Protein AF-A0AA95RK32-F1 (afdb_monomer)

pLDDT: mean 88.92, std 13.38, range [33.28, 98.62]

Structure (mmCIF, N/CA/C/O backbone):
data_AF-A0AA95RK32-F1
#
_entry.id   AF-A0AA95RK32-F1
#
loop_
_atom_site.group_PDB
_atom_site.id
_atom_site.type_symbol
_atom_site.label_atom_id
_atom_site.label_alt_id
_atom_site.label_comp_id
_atom_site.label_asym_id
_atom_site.label_entity_id
_atom_site.label_seq_id
_atom_site.pdbx_PDB_ins_code
_atom_site.Cartn_x
_atom_site.Cartn_y
_atom_site.Cartn_z
_atom_site.occupancy
_atom_site.B_iso_or_equiv
_atom_site.auth_seq_id
_atom_site.auth_comp_id
_atom_site.auth_asym_id
_atom_site.auth_atom_id
_atom_site.pdbx_PDB_model_num
ATOM 1 N N . MET A 1 1 ? -7.389 -9.021 -12.791 1.00 71.62 1 MET A N 1
ATOM 2 C CA . MET A 1 1 ? -6.794 -8.148 -13.825 1.00 71.62 1 MET A CA 1
ATOM 3 C C . MET A 1 1 ? -6.202 -9.020 -14.919 1.00 71.62 1 MET A C 1
ATOM 5 O O . MET A 1 1 ? -5.490 -9.967 -14.594 1.00 71.62 1 MET A O 1
ATOM 9 N N . ASP A 1 2 ? -6.534 -8.738 -16.178 1.00 87.25 2 ASP A N 1
ATOM 10 C CA . ASP A 1 2 ? -5.966 -9.439 -17.332 1.00 87.25 2 ASP A CA 1
ATOM 11 C C . ASP A 1 2 ? -4.457 -9.155 -17.460 1.00 87.25 2 ASP A C 1
ATOM 13 O O . ASP A 1 2 ? -4.003 -8.028 -17.247 1.00 87.25 2 ASP A O 1
ATOM 17 N N . LYS A 1 3 ? -3.664 -10.185 -17.777 1.00 88.56 3 LYS A N 1
ATOM 18 C CA . LYS A 1 3 ? -2.199 -10.067 -17.839 1.00 88.56 3 LYS A CA 1
ATOM 19 C C . LYS A 1 3 ? -1.738 -9.185 -19.001 1.00 88.56 3 LYS A C 1
ATOM 21 O O . LYS A 1 3 ? -0.770 -8.446 -18.837 1.00 88.56 3 LYS A O 1
ATOM 26 N N . ALA A 1 4 ? -2.390 -9.267 -20.161 1.00 90.75 4 ALA A N 1
ATOM 27 C CA . ALA A 1 4 ? -2.024 -8.456 -21.318 1.00 90.75 4 ALA A CA 1
ATOM 28 C C . ALA A 1 4 ? -2.322 -6.977 -21.051 1.00 90.75 4 ALA A C 1
ATOM 30 O O . ALA A 1 4 ? -1.464 -6.134 -21.311 1.00 90.75 4 ALA A O 1
ATOM 31 N N . PHE A 1 5 ? -3.468 -6.686 -20.429 1.00 88.94 5 PHE A N 1
ATOM 32 C CA . PHE A 1 5 ? -3.799 -5.341 -19.959 1.00 88.94 5 PHE A CA 1
ATOM 33 C C . PHE A 1 5 ? -2.741 -4.794 -18.991 1.00 88.94 5 PHE A C 1
ATOM 35 O O . PHE A 1 5 ? -2.234 -3.695 -19.192 1.00 88.94 5 PHE A O 1
ATOM 42 N N .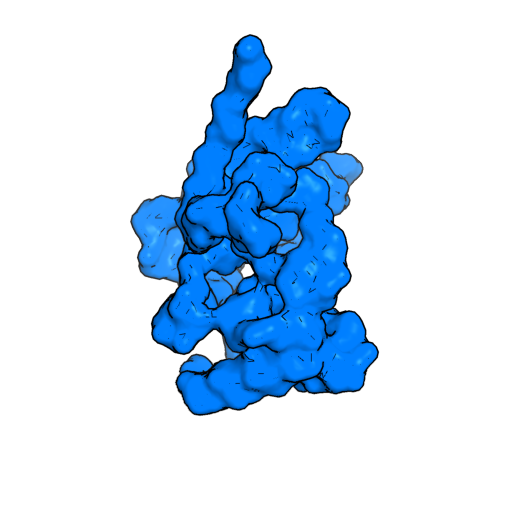 ALA A 1 6 ? -2.355 -5.569 -17.971 1.00 89.75 6 ALA A N 1
ATOM 43 C CA . ALA A 1 6 ? -1.355 -5.133 -16.996 1.00 89.75 6 ALA A CA 1
ATOM 44 C C . ALA A 1 6 ? -0.001 -4.808 -17.648 1.00 89.75 6 ALA A C 1
ATOM 46 O O . ALA A 1 6 ? 0.644 -3.825 -17.282 1.00 89.75 6 ALA A O 1
ATOM 47 N N . ILE A 1 7 ? 0.427 -5.624 -18.617 1.00 92.94 7 ILE A N 1
ATOM 48 C CA . ILE A 1 7 ? 1.668 -5.404 -19.368 1.00 92.94 7 ILE A CA 1
ATOM 49 C C . ILE A 1 7 ? 1.578 -4.122 -20.200 1.00 92.94 7 ILE A C 1
ATOM 51 O O . ILE A 1 7 ? 2.499 -3.311 -20.149 1.00 92.94 7 ILE A O 1
ATOM 55 N N . ASP A 1 8 ? 0.492 -3.922 -20.950 1.00 92.31 8 ASP A N 1
ATOM 56 C CA . ASP A 1 8 ? 0.298 -2.709 -21.755 1.00 92.31 8 ASP A CA 1
ATOM 57 C C . ASP A 1 8 ? 0.285 -1.449 -20.881 1.00 92.31 8 ASP A C 1
ATOM 59 O O . ASP A 1 8 ? 1.025 -0.495 -21.135 1.00 92.31 8 ASP A O 1
ATOM 63 N N . PHE A 1 9 ? -0.474 -1.486 -19.785 1.00 91.06 9 PHE A N 1
ATOM 64 C CA . PHE A 1 9 ? -0.534 -0.394 -18.824 1.00 91.06 9 PHE A CA 1
ATOM 65 C C . PHE A 1 9 ? 0.850 -0.078 -18.234 1.00 91.06 9 PHE A C 1
ATOM 67 O O . PHE A 1 9 ? 1.262 1.081 -18.222 1.00 91.06 9 PHE A O 1
ATOM 74 N N . MET A 1 10 ? 1.616 -1.088 -17.799 1.00 93.50 10 MET A N 1
ATOM 75 C CA . MET A 1 10 ? 2.953 -0.853 -17.236 1.00 93.50 10 MET A CA 1
ATOM 76 C C . MET A 1 10 ? 3.965 -0.358 -18.263 1.00 93.50 10 MET A C 1
ATOM 78 O O . MET A 1 10 ? 4.837 0.433 -17.905 1.00 93.50 10 MET A O 1
ATOM 82 N N . LYS A 1 11 ? 3.847 -0.757 -19.534 1.00 93.31 11 LYS A N 1
ATOM 83 C CA . LYS A 1 11 ? 4.663 -0.200 -20.623 1.00 93.31 11 LYS A CA 1
ATOM 84 C C . LYS A 1 11 ? 4.392 1.282 -20.818 1.00 93.31 11 LYS A C 1
ATOM 86 O O . LYS A 1 11 ? 5.332 2.076 -20.843 1.00 93.31 11 LYS A O 1
ATOM 91 N N . LYS A 1 12 ? 3.116 1.661 -20.917 1.00 91.25 12 LYS A N 1
ATOM 92 C CA . LYS A 1 12 ? 2.701 3.066 -21.032 1.00 91.25 12 LYS A CA 1
ATOM 93 C C . LYS A 1 12 ? 3.176 3.871 -19.831 1.00 91.25 12 LYS A C 1
ATOM 95 O O . LYS A 1 12 ? 3.796 4.917 -20.003 1.00 91.25 12 LYS A O 1
ATOM 100 N N . LEU A 1 13 ? 2.983 3.335 -18.627 1.00 91.94 13 LEU A N 1
ATOM 101 C CA . LEU A 1 13 ? 3.447 3.966 -17.403 1.00 91.94 13 LEU A CA 1
ATOM 102 C C . LEU A 1 13 ? 4.967 4.162 -17.403 1.00 91.94 13 LEU A C 1
ATOM 104 O O . LEU A 1 13 ? 5.434 5.266 -17.134 1.00 91.94 13 LEU A O 1
ATOM 108 N N . ALA A 1 14 ? 5.739 3.120 -17.726 1.00 92.56 14 ALA A N 1
ATOM 109 C CA . ALA A 1 14 ? 7.195 3.192 -17.774 1.00 92.56 14 ALA A CA 1
ATOM 110 C C . ALA A 1 14 ? 7.669 4.294 -18.731 1.00 92.56 14 ALA A C 1
ATOM 112 O O . ALA A 1 14 ? 8.496 5.118 -18.347 1.00 92.56 14 ALA A O 1
ATOM 113 N N . LEU A 1 15 ? 7.086 4.365 -19.932 1.00 91.50 15 LEU A N 1
ATOM 114 C CA . LEU A 1 15 ? 7.366 5.427 -20.900 1.00 91.50 15 LEU A CA 1
ATOM 115 C C . LEU A 1 15 ? 6.989 6.814 -20.366 1.00 91.50 15 LEU A C 1
ATOM 117 O O . LEU A 1 15 ? 7.736 7.771 -20.562 1.00 91.50 15 LEU A O 1
ATOM 121 N N . SER A 1 16 ? 5.847 6.920 -19.687 1.00 89.56 16 SER A N 1
ATOM 122 C CA . SER A 1 16 ? 5.316 8.180 -19.169 1.00 89.56 16 SER A CA 1
ATOM 123 C C . SER A 1 16 ? 6.208 8.806 -18.101 1.00 89.56 16 SER A C 1
ATOM 125 O O . SER A 1 16 ? 6.430 10.013 -18.128 1.00 89.56 16 SER A O 1
ATOM 127 N N . ILE A 1 17 ? 6.724 7.987 -17.179 1.00 89.06 17 ILE A N 1
ATOM 128 C CA . ILE A 1 17 ? 7.514 8.443 -16.021 1.00 89.06 17 ILE A CA 1
ATOM 129 C C . ILE A 1 17 ? 9.029 8.362 -16.255 1.00 89.06 17 ILE A C 1
ATOM 131 O O . ILE A 1 17 ? 9.800 8.522 -15.310 1.00 89.06 17 ILE A O 1
ATOM 135 N N . GLY A 1 18 ? 9.465 8.036 -17.477 1.00 89.94 18 GLY A N 1
ATOM 136 C CA . GLY A 1 18 ? 10.882 7.847 -17.800 1.00 89.94 18 GLY A CA 1
ATOM 137 C C . GLY A 1 18 ? 11.524 6.660 -17.073 1.00 89.94 18 GLY A C 1
ATOM 138 O O . GLY A 1 18 ? 12.713 6.686 -16.765 1.00 89.94 18 GLY A O 1
ATOM 139 N N . SER A 1 19 ? 10.746 5.623 -16.758 1.00 91.19 19 SER A N 1
ATOM 140 C CA . SER A 1 19 ? 11.263 4.421 -16.113 1.00 91.19 19 SER A CA 1
ATOM 141 C C . SER A 1 19 ? 12.025 3.545 -17.107 1.00 91.19 19 SER A C 1
ATOM 143 O O . SER A 1 19 ? 11.511 3.275 -18.193 1.00 91.19 19 SER A O 1
ATOM 145 N N . PRO A 1 20 ? 13.205 3.011 -16.743 1.00 90.94 20 PRO A N 1
ATOM 146 C CA . PRO A 1 20 ? 13.973 2.149 -17.639 1.00 90.94 20 PRO A CA 1
ATOM 147 C C . PRO A 1 20 ? 13.393 0.733 -17.759 1.00 90.94 20 PRO A C 1
ATOM 149 O O . PRO A 1 20 ? 13.883 -0.060 -18.559 1.00 90.94 20 PRO A O 1
ATOM 152 N N . SER A 1 21 ? 12.398 0.369 -16.940 1.00 93.88 21 SER A N 1
ATOM 153 C CA . SER A 1 21 ? 11.770 -0.952 -16.990 1.00 93.88 21 SER A CA 1
ATOM 154 C C . SER A 1 21 ? 10.350 -0.955 -16.428 1.00 93.88 21 SER A C 1
ATOM 156 O O . SER A 1 21 ? 10.020 -0.200 -15.513 1.00 93.88 21 SER A O 1
ATOM 158 N N . GLU A 1 22 ? 9.532 -1.891 -16.907 1.00 94.56 22 GLU A N 1
ATOM 159 C CA . GLU A 1 22 ? 8.193 -2.185 -16.370 1.00 94.56 22 GLU A CA 1
ATOM 160 C C . GLU A 1 22 ? 8.249 -2.584 -14.887 1.00 94.56 22 GLU A C 1
ATOM 162 O O . GLU A 1 22 ? 7.366 -2.250 -14.107 1.00 94.56 22 GLU A O 1
ATOM 167 N N . LYS A 1 23 ? 9.329 -3.252 -14.470 1.00 94.69 23 LYS A N 1
ATOM 168 C CA . LYS A 1 23 ? 9.598 -3.617 -13.074 1.00 94.69 23 LYS A CA 1
ATOM 169 C C . LYS A 1 23 ? 9.717 -2.388 -12.170 1.00 94.69 23 LYS A C 1
ATOM 171 O O . LYS A 1 23 ? 9.073 -2.317 -11.123 1.00 94.69 23 LYS A O 1
ATOM 176 N N . ALA A 1 24 ? 10.536 -1.415 -12.564 1.00 93.19 24 ALA A N 1
ATOM 177 C CA . ALA A 1 24 ? 10.676 -0.172 -11.816 1.00 93.19 24 ALA A CA 1
ATOM 178 C C . ALA A 1 24 ? 9.365 0.629 -11.843 1.00 93.19 24 ALA A C 1
ATOM 180 O O . ALA A 1 24 ? 8.943 1.130 -10.801 1.00 93.19 24 ALA A O 1
ATOM 181 N N . ALA A 1 25 ? 8.665 0.659 -12.980 1.00 94.50 25 ALA A N 1
ATOM 182 C CA . ALA A 1 25 ? 7.335 1.253 -13.083 1.00 94.50 25 ALA A CA 1
ATOM 183 C C . ALA A 1 25 ? 6.315 0.597 -12.135 1.00 94.50 25 ALA A C 1
ATOM 185 O O . ALA A 1 25 ? 5.602 1.313 -11.439 1.00 94.50 25 ALA A O 1
ATOM 186 N N . ALA A 1 26 ? 6.306 -0.733 -12.004 1.00 96.00 26 ALA A N 1
ATOM 187 C CA . ALA A 1 26 ? 5.435 -1.463 -11.081 1.00 96.00 26 ALA A CA 1
ATOM 188 C C . ALA A 1 26 ? 5.707 -1.113 -9.603 1.00 96.00 26 ALA A C 1
ATOM 190 O O . ALA A 1 26 ? 4.770 -0.954 -8.818 1.00 96.00 26 ALA A O 1
ATOM 191 N N . SER A 1 27 ? 6.976 -0.919 -9.218 1.00 95.56 27 SER A N 1
ATOM 192 C CA . SER A 1 27 ? 7.338 -0.409 -7.884 1.00 95.56 27 SER A CA 1
ATOM 193 C C . SER A 1 27 ? 6.748 0.982 -7.632 1.00 95.56 27 SER A C 1
ATOM 195 O O . SER A 1 27 ? 6.154 1.233 -6.581 1.00 95.56 27 SER A O 1
ATOM 197 N N . ILE A 1 28 ? 6.888 1.887 -8.606 1.00 93.88 28 ILE A N 1
ATOM 198 C CA . ILE A 1 28 ? 6.397 3.269 -8.519 1.00 93.88 28 ILE A CA 1
ATOM 199 C C . ILE A 1 28 ? 4.873 3.320 -8.531 1.00 93.88 28 ILE A C 1
ATOM 201 O O . ILE A 1 28 ? 4.288 4.099 -7.780 1.00 93.88 28 ILE A O 1
ATOM 205 N N . PHE A 1 29 ? 4.231 2.453 -9.310 1.00 95.12 29 PHE A N 1
ATOM 206 C CA . PHE A 1 29 ? 2.790 2.270 -9.275 1.00 95.12 29 PHE A CA 1
ATOM 207 C C . PHE A 1 29 ? 2.329 1.905 -7.868 1.00 95.12 29 PHE A C 1
ATOM 209 O O . PHE A 1 29 ? 1.518 2.627 -7.307 1.00 95.12 29 PHE A O 1
ATOM 216 N N . ILE A 1 30 ? 2.878 0.846 -7.255 1.00 96.56 30 ILE A N 1
ATOM 217 C CA . ILE A 1 30 ? 2.457 0.424 -5.907 1.00 96.56 30 ILE A CA 1
ATOM 218 C C . ILE A 1 30 ? 2.732 1.513 -4.871 1.00 96.56 30 ILE A C 1
ATOM 220 O O . ILE A 1 30 ? 1.924 1.727 -3.972 1.00 96.56 30 ILE A O 1
ATOM 224 N N . LYS A 1 31 ? 3.833 2.254 -5.023 1.00 94.06 31 LYS A N 1
ATOM 225 C CA . LYS A 1 31 ? 4.131 3.421 -4.189 1.00 94.06 31 LYS A CA 1
ATOM 226 C C . LYS A 1 31 ? 3.014 4.473 -4.252 1.00 94.06 31 LYS A C 1
ATOM 228 O O . LYS A 1 31 ? 2.664 5.032 -3.222 1.00 94.06 31 LYS A O 1
ATOM 233 N N . ARG A 1 32 ? 2.455 4.738 -5.435 1.00 92.88 32 ARG A N 1
ATOM 234 C CA . ARG A 1 32 ? 1.350 5.694 -5.628 1.00 92.88 32 ARG A CA 1
ATOM 235 C C . ARG A 1 32 ? 0.006 5.098 -5.197 1.00 92.88 32 ARG A C 1
ATOM 237 O O . ARG A 1 32 ? -0.748 5.743 -4.481 1.00 92.88 32 ARG A O 1
ATOM 244 N N . TYR A 1 33 ? -0.237 3.835 -5.526 1.00 95.62 33 TYR A N 1
ATOM 245 C CA . TYR A 1 33 ? -1.438 3.090 -5.152 1.00 95.62 33 TYR A CA 1
ATOM 246 C C . TYR A 1 33 ? -1.578 2.887 -3.632 1.00 95.62 33 TYR A C 1
ATOM 248 O O . TYR A 1 33 ? -2.688 2.7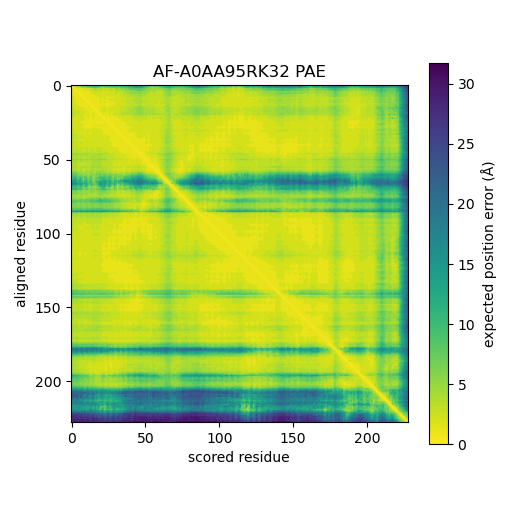58 -3.123 1.00 95.62 33 TYR A O 1
ATOM 256 N N . ALA A 1 34 ? -0.474 2.937 -2.876 1.00 96.31 34 ALA A N 1
ATOM 257 C CA . ALA A 1 34 ? -0.485 2.897 -1.412 1.00 96.31 34 ALA A CA 1
ATOM 258 C C . ALA A 1 34 ? -1.379 3.978 -0.772 1.00 96.31 34 ALA A C 1
ATOM 260 O O . ALA A 1 34 ? -1.844 3.784 0.351 1.00 96.31 34 ALA A O 1
ATOM 261 N N . PHE A 1 35 ? -1.676 5.077 -1.477 1.00 94.88 35 PHE A N 1
ATOM 262 C CA . PHE A 1 35 ? -2.611 6.093 -0.994 1.00 94.88 35 PHE A CA 1
ATOM 263 C C . PHE A 1 35 ? -4.050 5.582 -0.830 1.00 94.88 35 PHE A C 1
ATOM 265 O O . PHE A 1 35 ? -4.758 6.104 0.023 1.00 94.88 35 PHE A O 1
ATOM 272 N N . ILE A 1 36 ? -4.465 4.515 -1.527 1.00 95.56 36 ILE A N 1
ATOM 273 C CA . ILE A 1 36 ? -5.737 3.828 -1.238 1.00 95.56 36 ILE A CA 1
ATOM 274 C C . ILE A 1 36 ? -5.759 3.322 0.208 1.00 95.56 36 ILE A C 1
ATOM 276 O O . ILE A 1 36 ? -6.739 3.518 0.926 1.00 95.56 36 ILE A O 1
ATOM 280 N N . ALA A 1 37 ? -4.652 2.728 0.665 1.00 97.88 37 ALA A N 1
ATOM 281 C CA . ALA A 1 37 ? -4.526 2.270 2.044 1.00 97.88 37 ALA A CA 1
ATOM 282 C C . ALA A 1 37 ? -4.492 3.439 3.031 1.00 97.88 37 ALA A C 1
ATOM 284 O O . ALA A 1 37 ? -5.122 3.363 4.083 1.00 97.88 37 ALA A O 1
ATOM 285 N N . VAL A 1 38 ? -3.799 4.526 2.674 1.00 98.12 38 VAL A N 1
ATOM 286 C CA . VAL A 1 38 ? -3.760 5.749 3.486 1.00 98.12 38 VAL A CA 1
ATOM 287 C C . VAL A 1 38 ? -5.164 6.312 3.679 1.00 98.12 38 VAL A C 1
ATOM 289 O O . VAL A 1 38 ? -5.571 6.508 4.816 1.00 98.12 38 VAL A O 1
ATOM 292 N N . ILE A 1 39 ? -5.919 6.521 2.598 1.00 95.56 39 ILE A N 1
ATOM 293 C CA . ILE A 1 39 ? -7.277 7.081 2.651 1.00 95.56 39 ILE A CA 1
ATOM 294 C C . ILE A 1 39 ? -8.198 6.158 3.453 1.00 95.56 39 ILE A C 1
ATOM 296 O O . ILE A 1 39 ? -8.888 6.615 4.361 1.00 95.56 39 ILE A O 1
ATOM 300 N N . SER A 1 40 ? -8.164 4.851 3.177 1.00 97.38 40 SER A N 1
ATOM 301 C CA . SER A 1 40 ? -8.989 3.871 3.887 1.00 97.38 40 SER A CA 1
ATOM 302 C C . SER A 1 40 ? -8.740 3.886 5.394 1.00 97.38 40 SER A C 1
ATOM 304 O O . SER A 1 40 ? -9.689 3.927 6.176 1.00 97.38 40 SER A O 1
ATOM 306 N N . LEU A 1 41 ? -7.472 3.833 5.811 1.00 98.44 41 LEU A N 1
ATOM 307 C CA . LEU A 1 41 ? -7.120 3.766 7.226 1.00 98.44 41 LEU A CA 1
ATOM 308 C C . LEU A 1 41 ? -7.277 5.120 7.918 1.00 98.44 41 LEU A C 1
ATOM 310 O O . LEU A 1 41 ? -7.735 5.152 9.055 1.00 98.44 41 LEU A O 1
ATOM 314 N N . PHE A 1 42 ? -6.999 6.231 7.234 1.00 98.38 42 PHE A N 1
ATOM 315 C CA . PHE A 1 42 ? -7.289 7.570 7.742 1.00 98.38 42 PHE A CA 1
ATOM 316 C C . PHE A 1 42 ? -8.779 7.715 8.064 1.00 98.38 42 PHE A C 1
ATOM 318 O O . PHE A 1 42 ? -9.138 8.090 9.178 1.00 98.38 42 PHE A O 1
ATOM 325 N N . THR A 1 43 ? -9.661 7.373 7.126 1.00 97.12 43 THR A N 1
ATOM 326 C CA . THR A 1 43 ? -11.112 7.520 7.297 1.00 97.12 43 THR A CA 1
ATOM 327 C C . THR A 1 43 ? -11.670 6.559 8.348 1.00 97.12 43 THR A C 1
ATOM 329 O O . THR A 1 43 ? -12.481 6.970 9.186 1.00 97.12 43 THR A O 1
ATOM 332 N N . MET A 1 44 ? -11.171 5.321 8.397 1.00 97.94 44 MET A N 1
ATOM 333 C CA . MET A 1 44 ? -11.502 4.364 9.455 1.00 97.94 44 MET A CA 1
ATOM 334 C C . MET A 1 44 ? -11.087 4.891 10.837 1.00 97.94 44 MET A C 1
ATOM 336 O O . MET A 1 44 ? -11.891 4.888 11.768 1.00 97.94 44 MET A O 1
ATOM 340 N N . THR A 1 45 ? -9.853 5.377 10.975 1.00 98.31 45 THR A N 1
ATOM 341 C CA . THR A 1 45 ? -9.306 5.825 12.260 1.00 98.31 45 THR A CA 1
ATOM 342 C C . THR A 1 45 ? -9.949 7.124 12.747 1.00 98.31 45 THR A C 1
ATOM 344 O O . THR A 1 45 ? -10.311 7.221 13.920 1.00 98.31 45 THR A O 1
ATOM 347 N N . THR A 1 46 ? -10.129 8.112 11.870 1.00 97.75 46 THR A N 1
ATOM 348 C CA . THR A 1 46 ? -10.604 9.453 12.260 1.00 97.75 46 THR A CA 1
ATOM 349 C C . THR A 1 46 ? -12.123 9.551 12.362 1.00 97.75 46 THR A C 1
ATOM 351 O O . THR A 1 46 ? -12.631 10.321 13.172 1.00 97.75 46 THR A O 1
ATOM 354 N N . THR A 1 47 ? -12.859 8.763 11.570 1.00 96.81 47 THR A N 1
ATOM 355 C CA . THR A 1 47 ? -14.318 8.919 11.440 1.00 96.81 47 THR A CA 1
ATOM 356 C C . THR A 1 47 ? -15.121 7.626 11.557 1.00 96.81 47 THR A C 1
ATOM 358 O O . THR A 1 47 ? -16.341 7.689 11.459 1.00 96.81 47 THR A O 1
ATOM 361 N N . ASN A 1 48 ? -14.483 6.468 11.784 1.00 97.44 48 ASN A N 1
ATOM 362 C CA . ASN A 1 48 ? -15.145 5.154 11.790 1.00 97.44 48 ASN A CA 1
ATOM 363 C C . ASN A 1 48 ? -15.986 4.903 10.526 1.00 97.44 48 ASN A C 1
ATOM 365 O O . ASN A 1 48 ? -17.102 4.389 10.584 1.00 97.44 48 ASN A O 1
ATOM 369 N N . LYS A 1 49 ? -15.423 5.276 9.377 1.00 97.31 49 LYS A N 1
ATOM 370 C CA . LYS A 1 49 ? -16.039 5.114 8.062 1.00 97.31 49 LYS A CA 1
ATOM 371 C C . LYS A 1 49 ? -15.201 4.193 7.190 1.00 97.31 49 LYS A C 1
ATOM 373 O O . LYS A 1 49 ? -13.971 4.196 7.269 1.00 97.31 49 LYS A O 1
ATOM 378 N N . LYS A 1 50 ? -15.870 3.425 6.340 1.00 96.12 50 LYS A N 1
ATOM 379 C CA . LYS A 1 50 ? -15.268 2.467 5.415 1.00 96.12 50 LYS A CA 1
ATOM 380 C C . LYS A 1 50 ? -15.721 2.776 3.993 1.00 96.12 50 LYS A C 1
ATOM 382 O O . LYS A 1 50 ? -16.913 2.832 3.707 1.00 96.12 50 LYS A O 1
ATOM 387 N N . PHE A 1 51 ? -14.760 2.969 3.096 1.00 93.62 51 PHE A N 1
ATOM 388 C CA . PHE A 1 51 ? -15.029 3.071 1.664 1.00 93.62 51 PHE A CA 1
ATOM 389 C C . PHE A 1 51 ? -15.190 1.683 1.047 1.00 93.62 51 PHE A C 1
ATOM 391 O O . PHE A 1 51 ? -14.477 0.748 1.420 1.00 93.62 51 PHE A O 1
ATOM 398 N N . ASN A 1 52 ? -16.050 1.569 0.033 1.00 95.06 52 ASN A N 1
ATOM 399 C CA . ASN A 1 52 ? -15.991 0.423 -0.864 1.00 95.06 52 ASN A CA 1
ATOM 400 C C . ASN A 1 52 ? -14.785 0.573 -1.805 1.00 95.06 52 ASN A C 1
ATOM 402 O O . ASN A 1 52 ? -14.843 1.282 -2.807 1.00 95.06 52 ASN A O 1
ATOM 406 N N . LEU A 1 53 ? -13.687 -0.096 -1.471 1.00 94.31 53 LEU A N 1
ATOM 407 C CA . LEU A 1 53 ? -12.450 -0.090 -2.251 1.00 94.31 53 LEU A CA 1
ATOM 408 C C . LEU A 1 53 ? -12.278 -1.396 -3.025 1.00 94.31 53 LEU A C 1
ATOM 410 O O . LEU A 1 53 ? -11.159 -1.865 -3.199 1.00 94.31 53 LEU A O 1
ATOM 414 N N . SER A 1 54 ? -13.359 -2.030 -3.474 1.00 94.56 54 SER A N 1
ATOM 415 C CA . SER A 1 54 ? -13.239 -3.170 -4.378 1.00 94.56 54 SER A CA 1
ATOM 416 C C . SER A 1 54 ? -12.567 -2.745 -5.694 1.00 94.56 54 SER A C 1
ATOM 418 O O . SER A 1 54 ? -12.717 -1.614 -6.159 1.00 94.56 54 SER A O 1
ATOM 420 N N . LEU A 1 55 ? -11.781 -3.641 -6.301 1.00 92.69 55 LEU A N 1
ATOM 421 C CA . LEU A 1 55 ? -11.008 -3.322 -7.513 1.00 92.69 55 LEU A CA 1
ATOM 422 C C . LEU A 1 55 ? -11.892 -2.892 -8.695 1.00 92.69 55 LEU A C 1
ATOM 424 O O . LEU A 1 55 ? -11.446 -2.131 -9.544 1.00 92.69 55 LEU A O 1
ATOM 428 N N . ASP A 1 56 ? -13.129 -3.377 -8.762 1.00 92.56 56 ASP A N 1
ATOM 429 C CA . ASP A 1 56 ? -14.117 -2.996 -9.771 1.00 92.56 56 ASP A CA 1
ATOM 430 C C . ASP A 1 56 ? -14.766 -1.630 -9.504 1.00 92.56 56 ASP A C 1
ATOM 432 O O . ASP A 1 56 ? -15.304 -1.040 -10.444 1.00 92.56 56 ASP A O 1
ATOM 436 N N . ASN A 1 57 ? -14.686 -1.115 -8.272 1.00 94.88 57 ASN A N 1
ATOM 437 C CA . ASN A 1 57 ? -15.185 0.206 -7.898 1.00 94.88 57 ASN A CA 1
ATOM 438 C C . ASN A 1 57 ? -14.144 1.320 -8.086 1.00 94.88 57 ASN A C 1
ATOM 440 O O . ASN A 1 57 ? -14.521 2.486 -8.145 1.00 94.88 57 ASN A O 1
ATOM 444 N N . ILE A 1 58 ? -12.857 0.978 -8.185 1.00 93.19 58 ILE A N 1
ATOM 445 C CA . ILE A 1 58 ? -11.767 1.939 -8.380 1.00 93.19 58 ILE A CA 1
ATOM 446 C C . ILE A 1 58 ? -11.563 2.223 -9.868 1.00 93.19 58 ILE A C 1
ATOM 448 O O . ILE A 1 58 ? -11.426 1.311 -10.684 1.00 93.19 58 ILE A O 1
ATOM 452 N N . GLU A 1 59 ? -11.467 3.504 -10.201 1.00 90.31 59 GLU A N 1
ATOM 453 C CA . GLU A 1 59 ? -11.007 3.998 -11.494 1.00 90.31 59 GLU A CA 1
ATOM 454 C C . GLU A 1 59 ? -9.739 4.826 -11.300 1.00 90.31 59 GLU A C 1
ATOM 456 O O . GLU A 1 59 ? -9.562 5.503 -10.286 1.00 90.31 59 GLU A O 1
ATOM 461 N N . MET A 1 60 ? -8.826 4.732 -12.264 1.00 85.56 60 MET A N 1
ATOM 462 C CA . MET A 1 60 ? -7.579 5.486 -12.264 1.00 85.56 60 MET A CA 1
ATOM 463 C C . MET A 1 60 ? -7.361 6.100 -13.632 1.00 85.56 60 MET A C 1
ATOM 465 O O . MET A 1 60 ? -7.531 5.422 -14.647 1.00 85.56 60 MET A O 1
ATOM 469 N N . GLU A 1 61 ? -6.937 7.358 -13.645 1.00 82.56 61 GLU A N 1
ATOM 470 C CA . GLU A 1 61 ? -6.522 8.021 -14.876 1.00 82.56 61 GLU A CA 1
ATOM 471 C C . GLU A 1 61 ? -5.302 7.333 -15.503 1.00 82.56 61 GLU A C 1
ATOM 473 O O . GLU A 1 61 ? -4.381 6.867 -14.815 1.00 82.56 61 GLU A O 1
ATOM 478 N N . GLU A 1 62 ? -5.290 7.286 -16.836 1.00 75.69 62 GLU A N 1
ATOM 479 C CA . GLU A 1 62 ? -4.141 6.797 -17.588 1.00 75.69 62 GLU A CA 1
ATOM 480 C C . GLU A 1 62 ? -2.926 7.716 -17.406 1.00 75.69 62 GLU A C 1
ATOM 482 O O . GLU A 1 62 ? -3.036 8.905 -17.109 1.00 75.69 62 GLU A O 1
ATOM 487 N N . ALA A 1 63 ? -1.729 7.153 -17.567 1.00 74.75 63 ALA A N 1
ATOM 488 C CA . ALA A 1 63 ? -0.502 7.924 -17.452 1.00 74.75 63 ALA A CA 1
ATOM 489 C C . ALA A 1 63 ? -0.236 8.751 -18.715 1.00 74.75 63 ALA A C 1
ATOM 491 O O . ALA A 1 63 ? -0.021 8.196 -19.795 1.00 74.75 63 ALA A O 1
ATOM 492 N N . GLU A 1 64 ? -0.198 10.075 -18.563 1.00 72.38 64 GLU A N 1
ATOM 493 C CA . GLU A 1 64 ? 0.136 11.004 -19.641 1.00 72.38 64 GLU A CA 1
ATOM 494 C C . GLU A 1 64 ? 1.633 11.323 -19.689 1.00 72.38 64 GLU A C 1
ATOM 496 O O . GLU A 1 64 ? 2.249 11.761 -18.707 1.00 72.38 64 GLU A O 1
ATOM 501 N N . ARG A 1 65 ? 2.226 11.144 -20.874 1.00 65.12 65 ARG A N 1
ATOM 502 C CA . ARG A 1 65 ? 3.666 11.308 -21.094 1.00 65.12 65 ARG A CA 1
ATOM 503 C C . ARG A 1 65 ? 4.138 12.724 -20.758 1.00 65.12 65 ARG A C 1
ATOM 505 O O . ARG A 1 65 ? 3.614 13.696 -21.286 1.00 65.12 65 ARG A O 1
ATOM 512 N N . GLY A 1 66 ? 5.215 12.817 -19.975 1.00 60.78 66 GLY A N 1
ATOM 513 C CA . GLY A 1 66 ? 5.837 14.095 -19.606 1.00 60.78 66 GLY A CA 1
ATOM 514 C C . GLY A 1 66 ? 5.266 14.732 -18.339 1.00 60.78 66 GLY A C 1
ATOM 515 O O . GLY A 1 66 ? 5.710 15.814 -17.966 1.00 60.78 66 GLY A O 1
ATOM 516 N N . THR A 1 67 ? 4.327 14.064 -17.663 1.00 59.72 67 THR A N 1
ATOM 517 C CA . THR A 1 67 ? 3.810 14.491 -16.361 1.00 59.72 67 THR A CA 1
ATOM 518 C C . THR A 1 67 ? 4.473 13.718 -15.220 1.00 59.72 67 THR A C 1
ATOM 520 O O . THR A 1 67 ? 4.842 12.545 -15.362 1.00 59.72 67 THR A O 1
ATOM 523 N N . ASP A 1 68 ? 4.578 14.352 -14.049 1.00 65.00 68 ASP A N 1
ATOM 524 C CA . ASP A 1 68 ? 4.805 13.654 -12.782 1.00 65.00 68 ASP A CA 1
ATOM 525 C C . ASP A 1 68 ? 3.535 12.859 -12.442 1.00 65.00 68 ASP A C 1
ATOM 527 O O . ASP A 1 68 ? 2.752 13.277 -11.598 1.00 65.00 68 ASP A O 1
ATOM 531 N N . TRP A 1 69 ? 3.295 11.741 -13.142 1.00 71.88 69 TRP A N 1
ATOM 532 C CA . TRP A 1 69 ? 2.021 11.011 -13.090 1.00 71.88 69 TRP A CA 1
ATOM 533 C C . TRP A 1 69 ? 1.602 10.675 -11.653 1.00 71.88 69 TRP A C 1
ATOM 535 O O . TRP A 1 69 ? 2.075 9.707 -11.068 1.00 71.88 69 TRP A O 1
ATOM 545 N N . LEU A 1 70 ? 0.706 11.441 -11.054 1.00 77.88 70 LEU A N 1
ATOM 546 C CA . LEU A 1 70 ? 0.074 11.093 -9.791 1.00 77.88 70 LEU A CA 1
ATOM 547 C C . LEU A 1 70 ? -1.326 10.619 -10.158 1.00 77.88 70 LEU A C 1
ATOM 549 O O . LEU A 1 70 ? -2.097 11.443 -10.641 1.00 77.88 70 LEU A O 1
ATOM 553 N N . PRO A 1 71 ? -1.641 9.316 -10.020 1.00 79.38 71 PRO A N 1
ATOM 554 C CA . PRO A 1 71 ? -2.927 8.813 -10.468 1.00 79.38 71 PRO A CA 1
ATOM 555 C C . PRO A 1 71 ? -4.032 9.540 -9.713 1.00 79.38 71 PRO A C 1
ATOM 557 O O . PRO A 1 71 ? -4.084 9.466 -8.481 1.00 79.38 71 PRO A O 1
ATOM 560 N N . LEU A 1 72 ? -4.922 10.209 -10.444 1.00 83.50 72 LEU A N 1
ATOM 561 C CA . LEU A 1 72 ? -6.222 10.533 -9.891 1.00 83.50 72 LEU A CA 1
ATOM 562 C C . LEU A 1 72 ? -6.976 9.216 -9.733 1.00 83.50 72 LEU A C 1
ATOM 564 O O . LEU A 1 72 ? -7.088 8.437 -10.681 1.00 83.50 72 LEU A O 1
ATOM 568 N N . ILE A 1 73 ? -7.442 8.965 -8.516 1.00 86.69 73 ILE A N 1
ATOM 569 C CA . ILE A 1 73 ? -8.235 7.789 -8.186 1.00 86.69 73 ILE A CA 1
ATOM 570 C C . ILE A 1 73 ? -9.656 8.258 -7.897 1.00 86.69 73 ILE A C 1
ATOM 572 O O . ILE A 1 73 ? -9.871 9.069 -6.995 1.00 86.69 73 ILE A O 1
ATOM 576 N N . SER A 1 74 ? -10.619 7.730 -8.644 1.00 89.25 74 SER A N 1
ATOM 577 C CA . SER A 1 74 ? -12.048 7.936 -8.423 1.00 89.25 74 SER A CA 1
ATOM 578 C C . SER A 1 74 ? -12.733 6.625 -8.045 1.00 89.25 74 SER A C 1
ATOM 580 O O . SER A 1 74 ? -12.222 5.528 -8.284 1.00 89.25 74 SER A O 1
ATOM 582 N N . LEU A 1 75 ? -13.903 6.743 -7.416 1.00 92.25 75 LEU A N 1
ATOM 583 C CA . LEU A 1 75 ? -14.779 5.613 -7.128 1.00 92.25 75 LEU A CA 1
ATOM 584 C C . LEU A 1 75 ? -16.020 5.714 -8.007 1.00 92.25 75 LEU A C 1
ATOM 586 O O . LEU A 1 75 ? -16.682 6.753 -8.002 1.00 92.25 75 LEU A O 1
ATOM 590 N N . LYS A 1 76 ? -16.371 4.629 -8.703 1.00 94.19 76 LYS A N 1
ATOM 591 C CA . LYS A 1 76 ? -17.619 4.549 -9.482 1.00 94.19 76 LYS A CA 1
ATOM 592 C C . LYS A 1 76 ? -18.833 4.766 -8.586 1.00 94.19 76 LYS A C 1
ATOM 594 O O . LYS A 1 76 ? -19.764 5.481 -8.942 1.00 94.19 76 LYS A O 1
ATOM 599 N N . ASN A 1 77 ? -18.800 4.156 -7.405 1.00 92.62 77 ASN A N 1
ATOM 600 C CA . ASN A 1 77 ? -19.745 4.371 -6.328 1.00 92.62 77 ASN A CA 1
ATOM 601 C C . ASN A 1 77 ? -19.002 4.899 -5.086 1.00 92.62 77 ASN A C 1
ATOM 603 O O . ASN A 1 77 ? -18.280 4.133 -4.439 1.00 92.62 77 ASN A O 1
ATOM 607 N N . PRO A 1 78 ? -19.186 6.180 -4.715 1.00 89.44 78 PRO A N 1
ATOM 608 C CA . PRO A 1 78 ? -18.537 6.786 -3.556 1.00 89.44 78 PRO A CA 1
ATOM 609 C C . PRO A 1 78 ? -19.267 6.490 -2.233 1.00 89.44 78 PRO A C 1
ATOM 611 O O . PRO A 1 78 ? -19.109 7.237 -1.269 1.00 89.44 78 PRO A O 1
ATOM 614 N N . SER A 1 79 ? -20.090 5.436 -2.168 1.00 88.62 79 SER A N 1
ATOM 615 C CA . SER A 1 79 ? -20.782 5.038 -0.942 1.00 88.62 79 SER A CA 1
ATOM 616 C C . SER A 1 79 ? -19.801 4.775 0.198 1.00 88.62 79 SER A C 1
ATOM 618 O O . SER A 1 79 ? -18.787 4.091 0.020 1.00 88.62 79 SER A O 1
ATOM 620 N N . ILE A 1 80 ? -20.159 5.268 1.378 1.00 92.94 80 ILE A N 1
ATOM 621 C CA . ILE A 1 80 ? -19.419 5.074 2.617 1.00 92.94 80 ILE A CA 1
ATOM 622 C C . ILE A 1 80 ? -20.293 4.263 3.567 1.00 92.94 80 ILE A C 1
ATOM 624 O O . ILE A 1 80 ? -21.472 4.560 3.739 1.00 92.94 80 ILE A O 1
ATOM 628 N N . GLU A 1 81 ? -19.700 3.245 4.175 1.00 94.31 81 GLU A N 1
ATOM 629 C CA . GLU A 1 81 ? -20.289 2.489 5.271 1.00 94.31 81 GLU A CA 1
ATOM 630 C C . GLU A 1 81 ? -19.835 3.111 6.599 1.00 94.31 81 GLU A C 1
ATOM 632 O O . GLU A 1 81 ? -18.634 3.192 6.878 1.00 94.31 81 GLU A O 1
ATOM 637 N N . ASP A 1 82 ? -20.786 3.561 7.414 1.00 95.19 82 ASP A N 1
ATOM 638 C CA . ASP A 1 82 ? -20.529 3.956 8.797 1.00 95.19 82 ASP A CA 1
ATOM 639 C C . ASP A 1 82 ? -20.441 2.714 9.692 1.00 95.19 82 ASP A C 1
ATOM 641 O O . ASP A 1 82 ? -21.237 1.778 9.567 1.00 95.19 82 ASP A O 1
ATOM 645 N N . TRP A 1 83 ? -19.509 2.716 10.646 1.00 95.50 83 TRP A N 1
ATOM 646 C CA . TRP A 1 83 ? -19.525 1.731 11.722 1.00 95.50 83 TRP A CA 1
ATOM 647 C C . TRP A 1 83 ? -20.848 1.826 12.489 1.00 95.50 83 TRP A C 1
ATOM 649 O O . TRP A 1 83 ? -21.214 2.869 13.029 1.00 95.50 83 TRP A O 1
ATOM 659 N N . ASN A 1 84 ? -21.552 0.705 12.576 1.00 92.12 84 ASN A N 1
ATOM 660 C CA . ASN A 1 84 ? -22.894 0.613 13.148 1.00 92.12 84 ASN A CA 1
ATOM 661 C C . ASN A 1 84 ? -22.946 0.679 14.694 1.00 92.12 84 ASN A C 1
ATOM 663 O O . ASN A 1 84 ? -23.993 0.407 15.281 1.00 92.12 84 ASN A O 1
ATOM 667 N N . GLY A 1 85 ? -21.829 0.989 15.362 1.00 91.38 85 GLY A N 1
ATOM 668 C CA . GLY A 1 85 ? -21.721 1.049 16.824 1.00 91.38 85 GLY A CA 1
ATOM 669 C C . GLY A 1 85 ? -21.581 -0.309 17.525 1.00 91.38 85 GLY A C 1
ATOM 670 O O . GLY A 1 85 ? -21.552 -0.350 18.753 1.00 91.38 85 GLY A O 1
ATOM 671 N N . GLN A 1 86 ? -21.511 -1.415 16.776 1.00 92.75 86 GLN A N 1
ATOM 672 C CA . GLN A 1 86 ? -21.312 -2.765 17.321 1.00 92.75 86 GLN A CA 1
ATOM 673 C C . GLN A 1 86 ? -19.818 -3.078 17.496 1.00 92.75 86 GLN A C 1
ATOM 675 O O . GLN A 1 86 ? -19.016 -2.179 17.699 1.00 92.75 86 GLN A O 1
ATOM 680 N N . ASP A 1 87 ? -19.402 -4.342 17.438 1.00 95.88 87 ASP A N 1
ATOM 681 C CA . ASP A 1 87 ? -18.002 -4.729 17.624 1.00 95.88 87 ASP A CA 1
ATOM 682 C C . ASP A 1 87 ? -17.066 -4.025 16.615 1.00 95.88 87 ASP A C 1
ATOM 684 O O . ASP A 1 87 ? -17.025 -4.349 15.423 1.00 95.88 87 ASP A O 1
ATOM 688 N N . ARG A 1 88 ? -16.314 -3.027 17.101 1.00 96.50 88 ARG A N 1
ATOM 689 C CA . ARG A 1 88 ? -15.376 -2.257 16.278 1.00 96.50 88 ARG A CA 1
ATOM 690 C C . ARG A 1 88 ? -14.182 -3.103 15.847 1.00 96.50 88 ARG A C 1
ATOM 692 O O . ARG A 1 88 ? -13.622 -2.831 14.788 1.00 96.50 88 ARG A O 1
ATOM 699 N N . ASP A 1 89 ? -13.782 -4.104 16.626 1.00 96.44 89 ASP A N 1
ATOM 700 C CA . ASP A 1 89 ? -12.630 -4.942 16.299 1.00 96.44 89 ASP A CA 1
ATOM 701 C C . ASP A 1 89 ? -12.939 -5.860 15.120 1.00 96.44 89 ASP A C 1
ATOM 703 O O . ASP A 1 89 ? -12.146 -5.935 14.177 1.00 96.44 89 ASP A O 1
ATOM 707 N N . GLU A 1 90 ? -14.116 -6.485 15.108 1.00 96.88 90 GLU A N 1
ATOM 708 C CA . GLU A 1 90 ? -14.582 -7.261 13.954 1.00 96.88 90 GLU A CA 1
ATOM 709 C C . GLU A 1 90 ? -14.831 -6.374 12.728 1.00 96.88 90 GLU A C 1
ATOM 711 O O . GLU A 1 90 ? -14.421 -6.714 11.611 1.00 96.88 90 GLU A O 1
ATOM 716 N N . TRP A 1 91 ? -15.411 -5.185 12.918 1.00 97.88 91 TRP A N 1
ATOM 717 C CA . TRP A 1 91 ? -15.573 -4.224 11.826 1.00 97.88 91 TRP A CA 1
ATOM 718 C C . TRP A 1 91 ? -14.219 -3.785 11.243 1.00 97.88 91 TRP A C 1
ATOM 720 O O . TRP A 1 91 ? -14.030 -3.832 10.025 1.00 97.88 91 TRP A O 1
ATOM 730 N N . ARG A 1 92 ? -13.233 -3.460 12.087 1.00 98.06 92 ARG A N 1
ATOM 731 C CA . ARG A 1 92 ? -11.859 -3.120 11.684 1.00 98.06 92 ARG A CA 1
ATOM 732 C C . ARG A 1 92 ? -11.183 -4.267 10.933 1.00 98.06 92 ARG A C 1
ATOM 734 O O . ARG A 1 92 ? -10.560 -4.021 9.901 1.00 98.06 92 ARG A O 1
ATOM 741 N N . LYS A 1 93 ? -11.348 -5.520 11.375 1.00 98.12 93 LYS A N 1
ATOM 742 C CA . LYS A 1 93 ? -10.882 -6.703 10.621 1.00 98.12 93 LYS A CA 1
ATOM 743 C C . LYS A 1 93 ? -11.493 -6.750 9.222 1.00 98.12 93 LYS A C 1
ATOM 745 O O . LYS A 1 93 ? -10.787 -7.081 8.272 1.00 98.12 93 LYS A O 1
ATOM 750 N N . SER A 1 94 ? -12.773 -6.403 9.073 1.00 97.31 94 SER A N 1
ATOM 751 C CA . SER A 1 94 ? -13.421 -6.330 7.755 1.00 97.31 94 SER A CA 1
ATOM 752 C C . SER A 1 94 ? -12.791 -5.258 6.859 1.00 97.31 94 SER A C 1
ATOM 754 O O . SER A 1 94 ? -12.493 -5.544 5.703 1.00 97.31 94 SER A O 1
ATOM 756 N N . VAL A 1 95 ? -12.494 -4.068 7.405 1.00 98.12 95 VAL A N 1
ATOM 757 C CA . VAL A 1 95 ? -11.806 -2.989 6.674 1.00 98.12 95 VAL A CA 1
ATOM 758 C C . VAL A 1 95 ? -10.446 -3.475 6.174 1.00 98.12 95 VAL A C 1
ATOM 760 O O . VAL A 1 95 ? -10.122 -3.299 5.003 1.00 98.12 95 VAL A O 1
ATOM 763 N N . TYR A 1 96 ? -9.669 -4.136 7.036 1.00 98.50 96 TYR A N 1
ATOM 764 C CA . TYR A 1 96 ? -8.363 -4.682 6.667 1.00 98.50 96 TYR A CA 1
ATOM 765 C C . TYR A 1 96 ? -8.475 -5.766 5.598 1.00 98.50 96 TYR A C 1
ATOM 767 O O . TYR A 1 96 ? -7.698 -5.757 4.650 1.00 98.50 96 TYR A O 1
ATOM 775 N N . ARG A 1 97 ? -9.434 -6.686 5.731 1.00 98.31 97 ARG A N 1
ATOM 776 C CA . ARG A 1 97 ? -9.627 -7.779 4.773 1.00 98.31 97 ARG A CA 1
ATOM 777 C C . ARG A 1 97 ? -9.980 -7.243 3.387 1.00 98.31 97 ARG A C 1
ATOM 779 O O . ARG A 1 97 ? -9.371 -7.652 2.403 1.00 98.31 97 ARG A O 1
ATOM 786 N N . ASP A 1 98 ? -10.900 -6.288 3.314 1.00 97.81 98 ASP A N 1
ATOM 787 C CA . ASP A 1 98 ? -11.318 -5.704 2.039 1.00 97.81 98 ASP A CA 1
ATOM 788 C C . ASP A 1 98 ? -10.204 -4.870 1.401 1.00 97.81 98 ASP A C 1
ATOM 790 O O . ASP A 1 98 ? -9.934 -4.992 0.206 1.00 97.81 98 ASP A O 1
ATOM 794 N N . LEU A 1 99 ? -9.487 -4.085 2.207 1.00 98.12 99 LEU A N 1
ATOM 795 C CA . LEU A 1 99 ? -8.372 -3.270 1.736 1.00 98.12 99 LEU A CA 1
ATOM 796 C C . LEU A 1 99 ? -7.160 -4.114 1.316 1.00 98.12 99 LEU A C 1
ATOM 798 O O . LEU A 1 99 ? -6.618 -3.959 0.221 1.00 98.12 99 LEU A O 1
ATOM 802 N N . PHE A 1 100 ? -6.671 -4.977 2.200 1.00 98.56 100 PHE A N 1
ATOM 803 C CA . PHE A 1 100 ? -5.401 -5.654 1.990 1.00 98.56 100 PHE A CA 1
ATOM 804 C C . PHE A 1 100 ? -5.570 -6.991 1.277 1.00 98.56 100 PHE A C 1
ATOM 806 O O . PHE A 1 100 ? -4.906 -7.197 0.265 1.00 98.56 100 PHE A O 1
ATOM 813 N N . ALA A 1 101 ? -6.444 -7.882 1.748 1.00 98.25 101 ALA A N 1
ATOM 814 C CA . ALA A 1 101 ? -6.607 -9.208 1.148 1.00 98.25 101 ALA A CA 1
ATOM 815 C C . ALA A 1 101 ? -7.366 -9.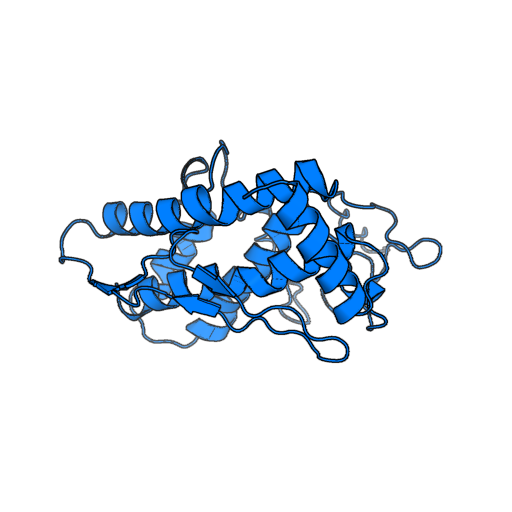178 -0.188 1.00 98.25 101 ALA A C 1
ATOM 817 O O . ALA A 1 101 ? -7.000 -9.913 -1.104 1.00 98.25 101 ALA A O 1
ATOM 818 N N . HIS A 1 102 ? -8.398 -8.338 -0.322 1.00 97.75 102 HIS A N 1
ATOM 819 C CA . HIS A 1 102 ? -9.254 -8.313 -1.518 1.00 97.75 102 HIS A CA 1
ATOM 820 C C . HIS A 1 102 ? -8.859 -7.259 -2.563 1.00 97.75 102 HIS A C 1
ATOM 822 O O . HIS A 1 102 ? -9.255 -7.388 -3.722 1.00 97.75 102 HIS A O 1
ATOM 828 N N . ASN A 1 103 ? -8.052 -6.257 -2.202 1.00 97.31 103 ASN A N 1
ATOM 829 C CA . ASN A 1 103 ? -7.596 -5.230 -3.139 1.00 97.31 103 ASN A CA 1
ATOM 830 C C . ASN A 1 103 ? -6.071 -5.252 -3.359 1.00 97.31 103 ASN A C 1
ATOM 832 O O . ASN A 1 103 ? -5.611 -5.559 -4.462 1.00 97.31 103 ASN A O 1
ATOM 836 N N . ILE A 1 104 ? -5.273 -4.966 -2.328 1.00 98.12 104 ILE A N 1
ATOM 837 C CA . ILE A 1 104 ? -3.818 -4.781 -2.484 1.00 98.12 104 ILE A CA 1
ATOM 838 C C . ILE A 1 104 ? -3.095 -6.093 -2.809 1.00 98.12 104 ILE A C 1
ATOM 840 O O . ILE A 1 104 ? -2.227 -6.134 -3.684 1.00 98.12 104 ILE A O 1
ATOM 844 N N . TYR A 1 105 ? -3.435 -7.178 -2.118 1.00 98.38 105 TYR A N 1
ATOM 845 C CA . TYR A 1 105 ? -2.770 -8.467 -2.271 1.00 98.38 105 TYR A CA 1
ATOM 846 C C . TYR A 1 105 ? -2.875 -9.041 -3.695 1.00 98.38 105 TYR A C 1
ATOM 848 O O . TYR A 1 105 ? -1.830 -9.408 -4.241 1.00 98.38 105 TYR A O 1
ATOM 856 N N . PRO A 1 106 ? -4.051 -9.053 -4.359 1.00 97.25 106 PRO A N 1
ATOM 857 C CA . PRO A 1 106 ? -4.164 -9.461 -5.758 1.00 97.25 106 PRO A CA 1
ATOM 858 C C . PRO A 1 106 ? -3.241 -8.686 -6.705 1.00 97.25 106 PRO A C 1
ATOM 860 O O . PRO A 1 106 ? -2.681 -9.274 -7.632 1.00 97.25 106 PRO A O 1
ATOM 863 N N . LEU A 1 107 ? -3.044 -7.382 -6.471 1.00 96.31 107 LEU A N 1
ATOM 864 C CA . LEU A 1 107 ? -2.119 -6.563 -7.261 1.00 96.31 107 LEU A CA 1
ATOM 865 C C . LEU A 1 107 ? -0.664 -6.967 -7.010 1.00 96.31 107 LEU A C 1
ATOM 867 O O . LEU A 1 107 ? 0.089 -7.155 -7.964 1.00 96.31 107 LEU A O 1
ATOM 871 N N . ILE A 1 108 ? -0.279 -7.166 -5.747 1.00 97.94 108 ILE A N 1
ATOM 872 C CA . ILE A 1 108 ? 1.067 -7.623 -5.367 1.00 97.94 108 ILE A CA 1
ATOM 873 C C . ILE A 1 108 ? 1.386 -8.989 -5.984 1.00 97.94 108 ILE A C 1
ATOM 875 O O . ILE A 1 108 ? 2.446 -9.162 -6.586 1.00 97.94 108 ILE A O 1
ATOM 879 N N . GLU A 1 109 ? 0.469 -9.949 -5.859 1.00 97.25 109 GLU A N 1
ATOM 880 C CA . GLU A 1 109 ? 0.552 -11.279 -6.472 1.00 97.25 109 GLU A CA 1
ATOM 881 C C . GLU A 1 109 ? 0.740 -11.190 -7.985 1.00 97.25 109 GLU A C 1
ATOM 883 O O . GLU A 1 109 ? 1.618 -11.838 -8.558 1.00 97.25 109 GLU A O 1
ATOM 888 N N . HIS A 1 110 ? -0.081 -10.373 -8.643 1.00 96.50 110 HIS A N 1
ATOM 889 C CA . HIS A 1 110 ? -0.015 -10.219 -10.085 1.00 96.50 110 HIS A CA 1
ATOM 890 C C . HIS A 1 110 ? 1.305 -9.576 -10.525 1.00 96.50 110 HIS A C 1
ATOM 892 O O . HIS A 1 110 ? 1.911 -10.007 -11.506 1.00 96.50 110 HIS A O 1
ATOM 898 N N . PHE A 1 111 ? 1.771 -8.558 -9.803 1.00 97.25 111 PHE A N 1
ATOM 899 C CA . PHE A 1 111 ? 2.974 -7.815 -10.164 1.00 97.25 111 PHE A CA 1
ATOM 900 C C . PHE A 1 111 ? 4.238 -8.644 -9.969 1.00 97.25 111 PHE A C 1
ATOM 902 O O . PHE A 1 111 ? 5.117 -8.615 -10.830 1.00 97.25 111 PHE A O 1
ATOM 909 N N . GLU A 1 112 ? 4.318 -9.422 -8.891 1.00 96.25 112 GLU A N 1
ATOM 910 C CA . GLU A 1 112 ? 5.429 -10.349 -8.674 1.00 96.25 112 GLU A CA 1
ATOM 911 C C . GLU A 1 112 ? 5.519 -11.366 -9.819 1.00 96.25 112 GLU A C 1
ATOM 913 O O . GLU A 1 112 ? 6.571 -11.507 -10.451 1.00 96.25 112 GLU A O 1
ATOM 918 N N . LYS A 1 113 ? 4.392 -11.985 -10.188 1.00 95.94 113 LYS A N 1
ATOM 919 C CA . LYS A 1 113 ? 4.348 -12.995 -11.252 1.00 95.94 113 LYS A CA 1
ATOM 920 C C . LYS A 1 113 ? 4.687 -12.413 -12.625 1.00 95.94 113 LYS A C 1
ATOM 922 O O . LYS A 1 113 ? 5.430 -13.055 -13.380 1.00 95.94 113 LYS A O 1
ATOM 927 N N . THR A 1 114 ? 4.156 -11.232 -12.945 1.00 96.81 114 THR A N 1
ATOM 928 C CA . THR A 1 114 ? 4.244 -10.615 -14.278 1.00 96.81 114 THR A CA 1
ATOM 929 C C . THR A 1 114 ? 5.538 -9.826 -14.483 1.00 96.81 114 THR A C 1
ATOM 931 O O . THR A 1 114 ? 6.205 -10.036 -15.492 1.00 96.81 114 THR A O 1
ATOM 934 N N . PHE A 1 115 ? 5.934 -8.978 -13.530 1.00 95.56 115 PHE A N 1
ATOM 935 C CA . PHE A 1 115 ? 7.079 -8.061 -13.668 1.00 95.56 115 PHE A CA 1
ATOM 936 C C . PHE A 1 115 ? 8.324 -8.509 -12.895 1.00 95.56 115 PHE A C 1
ATOM 938 O O . PHE A 1 115 ? 9.351 -7.827 -12.926 1.00 95.56 115 PHE A O 1
ATOM 945 N N . LYS A 1 116 ? 8.253 -9.660 -12.208 1.00 94.69 116 LYS A N 1
ATOM 946 C CA . LYS A 1 116 ? 9.366 -10.249 -11.445 1.00 94.69 116 LYS A CA 1
ATOM 947 C C . LYS A 1 116 ? 9.941 -9.288 -10.407 1.00 94.69 116 LYS A C 1
ATOM 949 O O . LYS A 1 116 ? 11.159 -9.224 -10.245 1.00 94.69 116 LYS A O 1
ATOM 954 N N . ILE A 1 117 ? 9.063 -8.516 -9.768 1.00 95.12 117 ILE A N 1
ATOM 955 C CA . ILE A 1 117 ? 9.391 -7.620 -8.660 1.00 95.12 117 ILE A CA 1
ATOM 956 C C . ILE A 1 117 ? 9.080 -8.302 -7.326 1.00 95.12 117 ILE A C 1
ATOM 958 O O . ILE A 1 117 ? 8.000 -8.854 -7.128 1.00 95.12 117 ILE A O 1
ATOM 962 N N . SER A 1 118 ? 10.019 -8.239 -6.391 1.00 96.00 118 SER A N 1
ATOM 963 C CA . SER A 1 118 ? 9.875 -8.798 -5.052 1.00 96.00 118 SER A CA 1
ATOM 964 C C . SER A 1 118 ? 8.673 -8.220 -4.303 1.00 96.00 118 SER A C 1
ATOM 966 O O . SER A 1 118 ? 8.539 -7.002 -4.142 1.00 96.00 118 SER A O 1
ATOM 968 N N . LYS A 1 119 ? 7.849 -9.104 -3.718 1.00 96.69 119 LYS A N 1
ATOM 969 C CA . LYS A 1 119 ? 6.772 -8.707 -2.793 1.00 96.69 119 LYS A CA 1
ATOM 970 C C . LYS A 1 119 ? 7.303 -7.896 -1.610 1.00 96.69 119 LYS A C 1
ATOM 972 O O . LYS A 1 119 ? 6.558 -7.098 -1.052 1.00 96.69 119 LYS A O 1
ATOM 977 N N . LEU A 1 120 ? 8.578 -8.065 -1.236 1.00 96.25 120 LEU A N 1
ATOM 978 C CA . LEU A 1 120 ? 9.190 -7.287 -0.159 1.00 96.25 120 LEU A CA 1
ATOM 979 C C . LEU A 1 120 ? 9.268 -5.799 -0.508 1.00 96.25 120 LEU A C 1
ATOM 981 O O . LEU A 1 120 ? 9.006 -4.965 0.354 1.00 96.25 120 LEU A O 1
ATOM 985 N N . ILE A 1 121 ? 9.596 -5.473 -1.760 1.00 96.06 121 ILE A N 1
ATOM 986 C CA . ILE A 1 121 ? 9.640 -4.087 -2.238 1.00 96.06 121 ILE A CA 1
ATOM 987 C C . ILE A 1 121 ? 8.228 -3.508 -2.270 1.00 96.06 121 ILE A C 1
ATOM 989 O O . ILE A 1 121 ? 8.004 -2.393 -1.794 1.00 96.06 121 ILE A O 1
ATOM 993 N N . LEU A 1 122 ? 7.272 -4.278 -2.801 1.00 98.06 122 LEU A N 1
ATOM 994 C CA . LEU A 1 122 ? 5.884 -3.839 -2.933 1.00 98.06 122 LEU A CA 1
ATOM 995 C C . LEU A 1 122 ? 5.248 -3.552 -1.566 1.00 98.06 122 LEU A C 1
ATOM 997 O O . LEU A 1 122 ? 4.711 -2.465 -1.358 1.00 98.06 122 LEU A O 1
ATOM 1001 N N . TRP A 1 123 ? 5.382 -4.473 -0.608 1.00 98.31 123 TRP A N 1
ATOM 1002 C CA . TRP A 1 123 ? 4.872 -4.273 0.749 1.00 98.31 123 TRP A CA 1
ATOM 1003 C C . TRP A 1 123 ? 5.587 -3.156 1.497 1.00 98.31 123 TRP A C 1
ATOM 1005 O O . TRP A 1 123 ? 4.931 -2.413 2.220 1.00 98.31 123 TRP A O 1
ATOM 1015 N N . GLU A 1 124 ? 6.901 -2.989 1.326 1.00 97.62 124 GLU A N 1
ATOM 1016 C CA . GLU A 1 124 ? 7.591 -1.884 1.987 1.00 97.62 124 GLU A CA 1
ATOM 1017 C C . GLU A 1 124 ? 7.158 -0.523 1.438 1.00 97.62 124 GLU A C 1
ATOM 1019 O O . GLU A 1 124 ? 6.994 0.421 2.209 1.00 97.62 124 GLU A O 1
ATOM 1024 N N . ASN A 1 125 ? 6.950 -0.408 0.120 1.00 97.69 125 ASN A N 1
ATOM 1025 C CA . ASN A 1 125 ? 6.419 0.820 -0.469 1.00 97.69 125 ASN A CA 1
ATOM 1026 C C . ASN A 1 125 ? 5.098 1.225 0.195 1.00 97.69 125 ASN A C 1
ATOM 1028 O O . ASN A 1 125 ? 4.927 2.403 0.486 1.00 97.69 125 ASN A O 1
ATOM 1032 N N . ILE A 1 126 ? 4.218 0.266 0.495 1.00 98.50 126 ILE A N 1
ATOM 1033 C CA . ILE A 1 126 ? 2.965 0.512 1.220 1.00 98.50 126 ILE A CA 1
ATOM 1034 C C . ILE A 1 126 ? 3.242 0.854 2.689 1.00 98.50 126 ILE A C 1
ATOM 1036 O O . ILE A 1 126 ? 2.769 1.875 3.185 1.00 98.50 126 ILE A O 1
ATOM 1040 N N . ALA A 1 127 ? 4.054 0.045 3.375 1.00 98.25 127 ALA A N 1
ATOM 1041 C CA . ALA A 1 127 ? 4.361 0.200 4.796 1.00 98.25 127 ALA A CA 1
ATOM 1042 C C . ALA A 1 127 ? 4.898 1.596 5.140 1.00 98.25 127 ALA A C 1
ATOM 1044 O O . ALA A 1 127 ? 4.486 2.180 6.138 1.00 98.25 127 ALA A O 1
ATOM 1045 N N . VAL A 1 128 ? 5.770 2.160 4.298 1.00 96.56 128 VAL A N 1
ATOM 1046 C CA . VAL A 1 128 ? 6.333 3.504 4.508 1.00 96.56 128 VAL A CA 1
ATOM 1047 C C . VAL A 1 128 ? 5.240 4.575 4.580 1.00 96.56 128 VAL A C 1
ATOM 1049 O O . VAL A 1 128 ? 5.314 5.441 5.450 1.00 96.56 128 VAL A O 1
ATOM 1052 N 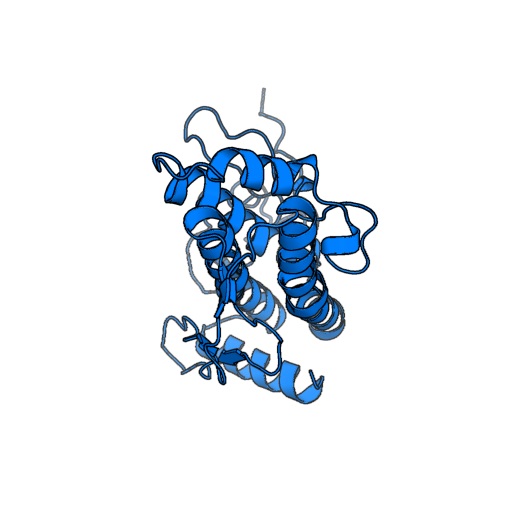N . TYR A 1 129 ? 4.214 4.510 3.725 1.00 97.81 129 TYR A N 1
ATOM 1053 C CA . TYR A 1 129 ? 3.102 5.467 3.772 1.00 97.81 129 TYR A CA 1
ATOM 1054 C C . TYR A 1 129 ? 2.174 5.235 4.957 1.00 97.81 129 TYR A C 1
ATOM 1056 O O . TYR A 1 129 ? 1.669 6.197 5.525 1.00 97.81 129 TYR A O 1
ATOM 1064 N N . LEU A 1 130 ? 1.984 3.983 5.370 1.00 98.56 130 LEU A N 1
ATOM 1065 C CA . LEU A 1 130 ? 1.198 3.687 6.564 1.00 98.56 130 LEU A CA 1
ATOM 1066 C C . LEU A 1 130 ? 1.891 4.181 7.837 1.00 98.56 130 LEU A C 1
ATOM 1068 O O . LEU A 1 130 ? 1.239 4.720 8.725 1.00 98.56 130 LEU A O 1
ATOM 1072 N N . PHE A 1 131 ? 3.217 4.067 7.917 1.00 97.75 131 PHE A N 1
ATOM 1073 C CA . PHE A 1 131 ? 3.972 4.651 9.024 1.00 97.75 131 PHE A CA 1
ATOM 1074 C C . PHE A 1 131 ? 3.913 6.176 8.991 1.00 97.75 131 PHE A C 1
ATOM 1076 O O . PHE A 1 131 ? 3.703 6.785 10.031 1.00 97.75 131 PHE A O 1
ATOM 1083 N N . TRP A 1 132 ? 4.040 6.794 7.814 1.00 96.88 132 TRP A N 1
ATOM 1084 C CA . TRP A 1 132 ? 3.867 8.241 7.670 1.00 96.88 132 TRP A CA 1
ATOM 1085 C C . TRP A 1 132 ? 2.473 8.706 8.125 1.00 96.88 132 TRP A C 1
ATOM 1087 O O . TRP A 1 132 ? 2.380 9.670 8.882 1.00 96.88 132 TRP A O 1
ATOM 1097 N N . LEU A 1 133 ? 1.408 7.987 7.755 1.00 98.31 133 LEU A N 1
ATOM 1098 C CA . LEU A 1 133 ? 0.043 8.293 8.188 1.00 98.31 133 LEU A CA 1
ATOM 1099 C C . LEU A 1 133 ? -0.056 8.362 9.720 1.00 98.31 133 LEU A C 1
ATOM 1101 O O . LEU A 1 133 ? -0.512 9.357 10.269 1.00 98.31 133 LEU A O 1
ATOM 1105 N N . TYR A 1 134 ? 0.389 7.328 10.431 1.00 98.12 134 TYR A N 1
ATOM 1106 C CA . TYR A 1 134 ? 0.209 7.284 11.885 1.00 98.12 134 TYR A CA 1
ATOM 1107 C C . TYR A 1 134 ? 1.255 8.090 12.666 1.00 98.12 134 TYR A C 1
ATOM 1109 O O . TYR A 1 134 ? 0.937 8.679 13.693 1.00 98.12 134 TYR A O 1
ATOM 1117 N N . GLU A 1 135 ? 2.504 8.129 12.203 1.00 95.50 135 GLU A N 1
ATOM 1118 C CA . GLU A 1 135 ? 3.613 8.758 12.933 1.00 95.50 135 GLU A CA 1
ATOM 1119 C C . GLU A 1 135 ? 3.873 10.213 12.532 1.00 95.50 135 GLU A C 1
ATOM 1121 O O . GLU A 1 135 ? 4.708 10.869 13.154 1.00 95.50 135 GLU A O 1
ATOM 1126 N N . THR A 1 136 ? 3.241 10.714 11.471 1.00 94.88 136 THR A N 1
ATOM 1127 C CA . THR A 1 136 ? 3.402 12.098 11.001 1.00 94.88 136 THR A CA 1
ATOM 1128 C C . THR A 1 136 ? 2.052 12.772 10.829 1.00 94.88 136 THR A C 1
ATOM 1130 O O . THR A 1 136 ? 1.799 13.749 11.523 1.00 94.88 136 THR A O 1
ATOM 1133 N N . GLU A 1 137 ? 1.176 12.235 9.978 1.00 97.19 137 GLU A N 1
ATOM 1134 C CA . GLU A 1 137 ? -0.105 12.883 9.655 1.00 97.19 137 GLU A CA 1
ATOM 1135 C C . GLU A 1 137 ? -1.065 12.907 10.858 1.00 97.19 137 GLU A C 1
ATOM 1137 O O . GLU A 1 137 ? -1.642 13.937 11.187 1.00 97.19 137 GLU A O 1
ATOM 1142 N N . LEU A 1 138 ? -1.198 11.786 11.571 1.00 97.56 138 LEU A N 1
ATOM 1143 C CA . LEU A 1 138 ? -2.103 11.645 12.719 1.00 97.56 138 LEU A CA 1
ATOM 1144 C C . LEU A 1 138 ? -1.418 11.852 14.076 1.00 97.56 138 LEU A C 1
ATOM 1146 O O . LEU A 1 138 ? -2.071 11.712 15.111 1.00 97.56 138 LEU A O 1
ATOM 1150 N N . LYS A 1 139 ? -0.120 12.179 14.092 1.00 94.00 139 LYS A N 1
ATOM 1151 C CA . LYS A 1 139 ? 0.711 12.161 15.305 1.00 94.00 139 LYS A CA 1
ATOM 1152 C C . LYS A 1 139 ? 0.159 13.043 16.427 1.00 94.00 139 LYS A C 1
ATOM 1154 O O . LYS A 1 139 ? 0.061 12.591 17.561 1.00 94.00 139 LYS A O 1
ATOM 1159 N N . GLU A 1 140 ? -0.187 14.282 16.093 1.00 93.00 140 GLU A N 1
ATOM 1160 C CA . GLU A 1 140 ? -0.660 15.299 17.045 1.00 93.00 140 GLU A CA 1
ATOM 1161 C C . GLU A 1 140 ? -2.194 15.422 17.034 1.00 93.00 140 GLU A C 1
ATOM 1163 O O . GLU A 1 140 ? -2.754 16.420 17.480 1.00 93.00 140 GLU A O 1
ATOM 1168 N N . SER A 1 141 ? -2.892 14.435 16.465 1.00 93.12 141 SER A N 1
ATOM 1169 C CA . SER A 1 141 ? -4.350 14.462 16.387 1.00 93.12 141 SER A CA 1
ATOM 1170 C C . SER A 1 141 ? -4.997 13.948 17.674 1.00 93.12 141 SER A C 1
ATOM 1172 O O . SER A 1 141 ? -4.498 13.029 18.320 1.00 93.12 141 SER A O 1
ATOM 1174 N N . GLU A 1 142 ? -6.156 14.505 18.024 1.00 93.69 142 GLU A N 1
ATOM 1175 C CA . GLU A 1 142 ? -6.921 14.111 19.218 1.00 93.69 142 GLU A CA 1
ATOM 1176 C C . GLU A 1 142 ? -7.922 12.970 18.941 1.00 93.69 142 GLU A C 1
ATOM 1178 O O . GLU A 1 142 ? -8.778 12.652 19.769 1.00 93.69 142 GLU A O 1
ATOM 1183 N N . TYR A 1 143 ? -7.837 12.328 17.769 1.00 95.69 143 TYR A N 1
ATOM 1184 C CA . TYR A 1 143 ? -8.732 11.231 17.410 1.00 95.69 143 TYR A CA 1
ATOM 1185 C C . TYR A 1 143 ? -8.471 10.001 18.291 1.00 95.69 143 TYR A C 1
ATOM 1187 O O . TYR A 1 143 ? -7.377 9.435 18.316 1.00 95.69 143 TYR A O 1
ATOM 1195 N N . GLN A 1 144 ? -9.522 9.532 18.964 1.00 93.50 144 GLN A N 1
ATOM 1196 C CA . GLN A 1 144 ? -9.443 8.496 20.001 1.00 93.50 144 GLN A CA 1
ATOM 1197 C C . GLN A 1 144 ? -8.848 7.162 19.515 1.00 93.50 144 GLN A C 1
ATOM 1199 O O . GLN A 1 144 ? -8.209 6.452 20.291 1.00 93.50 144 GLN A O 1
ATOM 1204 N N . ASN A 1 145 ? -9.022 6.822 18.233 1.00 96.88 145 ASN A N 1
ATOM 1205 C CA . ASN A 1 145 ? -8.616 5.521 17.695 1.00 96.88 145 ASN A CA 1
ATOM 1206 C C . ASN A 1 145 ? -7.171 5.469 17.185 1.00 96.88 145 ASN A C 1
ATOM 1208 O O . ASN A 1 145 ? -6.693 4.392 16.844 1.00 96.88 145 ASN A O 1
ATOM 1212 N N . VAL A 1 146 ? -6.455 6.594 17.092 1.00 98.12 146 VAL A N 1
ATOM 1213 C CA . VAL A 1 146 ? -5.149 6.647 16.400 1.00 98.12 146 VAL A CA 1
ATOM 1214 C C . VAL A 1 146 ? -4.151 5.676 17.011 1.00 98.12 146 VAL A C 1
ATOM 1216 O O . VAL A 1 146 ? -3.535 4.877 16.305 1.00 98.12 146 VAL A O 1
ATOM 1219 N N . ARG A 1 147 ? -4.030 5.694 18.341 1.00 97.31 147 ARG A N 1
ATOM 1220 C CA . ARG A 1 147 ? -3.095 4.824 19.058 1.00 97.31 147 ARG A CA 1
ATOM 1221 C C . ARG A 1 147 ? -3.488 3.349 18.959 1.00 97.31 147 ARG A C 1
ATOM 1223 O O . ARG A 1 147 ? -2.608 2.512 18.772 1.00 97.31 147 ARG A O 1
ATOM 1230 N N . SER A 1 148 ? -4.775 3.027 19.098 1.00 97.56 148 SER A N 1
ATOM 1231 C CA . SER A 1 148 ? -5.255 1.640 19.063 1.00 97.56 148 SER A CA 1
ATOM 1232 C C . SER A 1 148 ? -5.200 1.047 17.655 1.00 97.56 148 SER A C 1
ATOM 1234 O O . SER A 1 148 ? -4.798 -0.103 17.502 1.00 97.56 148 SER A O 1
ATOM 1236 N N . ASP A 1 149 ? -5.532 1.817 16.619 1.00 98.56 149 ASP A N 1
ATOM 1237 C CA . ASP A 1 149 ? -5.463 1.368 15.226 1.00 98.56 149 ASP A CA 1
ATOM 1238 C C . ASP A 1 149 ? -4.026 1.235 14.733 1.00 98.56 149 ASP A C 1
ATOM 1240 O O . ASP A 1 149 ? -3.712 0.279 14.020 1.00 98.56 149 ASP A O 1
ATOM 1244 N N . PHE A 1 150 ? -3.127 2.125 15.164 1.00 98.50 150 PHE A N 1
ATOM 1245 C CA . PHE A 1 150 ? -1.712 1.962 14.859 1.00 98.50 150 PHE A CA 1
ATOM 1246 C C . PHE A 1 150 ? -1.117 0.739 15.560 1.00 98.50 150 PHE A C 1
ATOM 1248 O O . PHE A 1 150 ? -0.408 -0.046 14.932 1.00 98.50 150 PHE A O 1
ATOM 1255 N N . ASN A 1 151 ? -1.432 0.527 16.844 1.00 98.19 151 ASN A N 1
ATOM 1256 C CA . ASN A 1 151 ? -0.979 -0.671 17.551 1.00 98.19 151 ASN A CA 1
ATOM 1257 C C . ASN A 1 151 ? -1.493 -1.943 16.870 1.00 98.19 151 ASN A C 1
ATOM 1259 O O . ASN A 1 151 ? -0.722 -2.879 16.653 1.00 98.19 151 ASN A O 1
ATOM 1263 N N . TYR A 1 152 ? -2.761 -1.936 16.459 1.00 98.62 152 TYR A N 1
ATOM 1264 C CA . TYR A 1 152 ? -3.364 -3.043 15.737 1.00 98.62 152 TYR A CA 1
ATOM 1265 C C . TYR A 1 152 ? -2.625 -3.346 14.432 1.00 98.62 152 TYR A C 1
ATOM 1267 O O . TYR A 1 152 ? -2.198 -4.482 14.229 1.00 98.62 152 TYR A O 1
ATOM 1275 N N . LEU A 1 153 ? -2.373 -2.329 13.597 1.00 98.50 153 LEU A N 1
ATOM 1276 C CA . LEU A 1 153 ? -1.639 -2.469 12.334 1.00 98.50 153 LEU A CA 1
ATOM 1277 C C . LEU A 1 153 ? -0.282 -3.163 12.510 1.00 98.50 153 LEU A C 1
ATOM 1279 O O . LEU A 1 153 ? 0.139 -3.931 11.645 1.00 98.50 153 LEU A O 1
ATOM 1283 N N . ILE A 1 154 ? 0.430 -2.856 13.595 1.00 97.62 154 ILE A N 1
ATOM 1284 C CA . ILE A 1 154 ? 1.821 -3.274 13.784 1.00 97.62 154 ILE A CA 1
ATOM 1285 C C . ILE A 1 154 ? 1.938 -4.582 14.572 1.00 97.62 154 ILE A C 1
ATOM 1287 O O . ILE A 1 154 ? 2.823 -5.388 14.274 1.00 97.62 154 ILE A O 1
ATOM 1291 N N . GLN A 1 155 ? 1.097 -4.790 15.586 1.00 96.81 155 GLN A N 1
ATOM 1292 C CA . GLN A 1 155 ? 1.284 -5.859 16.572 1.00 96.81 155 GLN A CA 1
ATOM 1293 C C . GLN A 1 155 ? 0.179 -6.916 16.571 1.00 96.81 155 GLN A C 1
ATOM 1295 O O . GLN A 1 155 ? 0.484 -8.068 16.872 1.00 96.81 155 GLN A O 1
ATOM 1300 N N . GLU A 1 156 ? -1.063 -6.554 16.242 1.00 98.00 156 GLU A N 1
ATOM 1301 C CA . GLU A 1 156 ? -2.230 -7.425 16.472 1.00 98.00 156 GLU A CA 1
ATOM 1302 C C . GLU A 1 156 ? -2.833 -7.986 15.180 1.00 98.00 156 GLU A C 1
ATOM 1304 O O . GLU A 1 156 ? -3.359 -9.095 15.187 1.00 98.00 156 GLU A O 1
ATOM 1309 N N . ALA A 1 157 ? -2.750 -7.251 14.066 1.00 98.00 157 ALA A N 1
ATOM 1310 C CA . ALA A 1 157 ? -3.341 -7.662 12.799 1.00 98.00 157 ALA A CA 1
ATOM 1311 C C . ALA A 1 157 ? -2.735 -8.987 12.307 1.00 98.00 157 ALA A C 1
ATOM 1313 O O . ALA A 1 157 ? -1.524 -9.095 12.076 1.00 98.00 157 ALA A O 1
ATOM 1314 N N . GLU A 1 158 ? -3.595 -9.988 12.127 1.00 97.81 158 GLU A N 1
ATOM 1315 C CA . GLU A 1 158 ? -3.234 -11.324 11.655 1.00 97.81 158 GLU A CA 1
ATOM 1316 C C . GLU A 1 158 ? -2.790 -11.312 10.186 1.00 97.81 158 GLU A C 1
ATOM 1318 O O . GLU A 1 158 ? -3.196 -10.460 9.395 1.00 97.81 158 GLU A O 1
ATOM 1323 N N . GLY A 1 159 ? -1.960 -12.284 9.792 1.00 97.94 159 GLY A N 1
ATOM 1324 C CA . GLY A 1 159 ? -1.443 -12.362 8.421 1.00 97.94 159 GLY A CA 1
ATOM 1325 C C . GLY A 1 159 ? -2.531 -12.539 7.356 1.00 97.94 159 GLY A C 1
ATOM 1326 O O . GLY A 1 159 ? -2.442 -11.921 6.298 1.00 97.94 159 GLY A O 1
ATOM 1327 N N . ASN A 1 160 ? -3.579 -13.311 7.659 1.00 98.00 160 ASN A N 1
ATOM 1328 C CA . ASN A 1 160 ? -4.689 -13.614 6.744 1.00 98.00 160 ASN A CA 1
ATOM 1329 C C . ASN A 1 160 ? -5.474 -12.363 6.299 1.00 98.00 160 ASN A C 1
ATOM 1331 O O . ASN A 1 160 ? -6.128 -12.375 5.257 1.00 98.00 160 ASN A O 1
ATOM 1335 N N . LEU A 1 161 ? -5.395 -11.264 7.057 1.00 98.50 161 LEU A N 1
ATOM 1336 C CA . LEU A 1 161 ? -6.000 -9.985 6.699 1.00 98.50 161 LEU A CA 1
ATOM 1337 C C . LEU A 1 161 ? -5.289 -9.327 5.514 1.00 98.50 161 LEU A C 1
ATOM 1339 O O . LEU A 1 161 ? -5.869 -8.463 4.869 1.00 98.50 161 LEU A O 1
ATOM 1343 N N . PHE A 1 162 ? -4.063 -9.754 5.201 1.00 98.50 162 PHE A N 1
ATOM 1344 C CA . PHE A 1 162 ? -3.226 -9.213 4.131 1.00 98.50 162 PHE A CA 1
ATOM 1345 C C . PHE A 1 162 ? -3.152 -10.117 2.894 1.00 98.50 162 PHE A C 1
ATOM 1347 O O . PHE A 1 162 ? -2.280 -9.921 2.046 1.00 98.50 162 PHE A O 1
ATOM 1354 N N . GLY A 1 163 ? -4.047 -11.102 2.789 1.00 97.19 163 GLY A N 1
ATOM 1355 C CA . GLY A 1 163 ? -4.060 -12.113 1.733 1.00 97.19 163 GLY A CA 1
ATOM 1356 C C . GLY A 1 163 ? -3.546 -13.461 2.230 1.00 97.19 163 GLY A C 1
ATOM 1357 O O . GLY A 1 163 ? -3.720 -13.805 3.397 1.00 97.19 163 GLY A O 1
ATOM 1358 N N . ASP A 1 164 ? -2.897 -14.227 1.353 1.00 96.75 164 ASP A N 1
ATOM 1359 C CA . ASP A 1 164 ? -2.332 -15.541 1.697 1.00 96.75 164 ASP A CA 1
ATOM 1360 C C . ASP A 1 164 ? -0.997 -15.401 2.451 1.00 96.75 164 ASP A C 1
ATOM 1362 O O . ASP A 1 164 ? 0.091 -15.668 1.933 1.00 96.75 164 ASP A O 1
ATOM 1366 N N . TYR A 1 165 ? -1.074 -14.879 3.676 1.00 97.12 165 TYR A N 1
ATOM 1367 C CA . TYR A 1 165 ? 0.064 -14.708 4.569 1.00 97.12 165 TYR A CA 1
ATOM 1368 C C . TYR A 1 165 ? -0.222 -15.294 5.948 1.00 97.12 165 TYR A C 1
ATOM 1370 O O . TYR A 1 165 ? -1.239 -15.011 6.571 1.00 97.12 165 TYR A O 1
ATOM 1378 N N . HIS A 1 166 ? 0.743 -16.035 6.493 1.00 96.00 166 HIS A N 1
ATOM 1379 C CA . HIS A 1 166 ? 0.694 -16.469 7.894 1.00 96.00 166 HIS A CA 1
ATOM 1380 C C . HIS A 1 166 ? 1.045 -15.344 8.877 1.00 96.00 166 HIS A C 1
ATOM 1382 O O . HIS A 1 166 ? 0.555 -15.323 10.001 1.00 96.00 166 HIS A O 1
ATOM 1388 N N . LEU A 1 167 ? 1.892 -14.396 8.461 1.00 97.06 167 LEU A N 1
ATOM 1389 C CA . LEU A 1 167 ? 2.342 -13.268 9.279 1.00 97.06 167 LEU A CA 1
ATOM 1390 C C . LEU A 1 167 ? 2.087 -11.953 8.551 1.00 97.06 167 LEU A C 1
ATOM 1392 O O . LEU A 1 167 ? 2.309 -11.867 7.345 1.00 97.06 167 LEU A O 1
ATOM 1396 N N . ASN A 1 168 ? 1.720 -10.917 9.304 1.00 97.69 168 ASN A N 1
ATOM 1397 C CA . ASN A 1 168 ? 1.551 -9.559 8.796 1.00 97.69 168 ASN A CA 1
ATOM 1398 C C . ASN A 1 168 ? 2.806 -9.094 8.013 1.00 97.69 168 ASN A C 1
ATOM 1400 O O . ASN A 1 168 ? 3.895 -8.976 8.598 1.00 97.69 168 ASN A O 1
ATOM 1404 N N . PRO A 1 169 ? 2.685 -8.820 6.698 1.00 97.44 169 PRO A N 1
ATOM 1405 C CA . PRO A 1 169 ? 3.819 -8.474 5.853 1.00 97.44 169 PRO A CA 1
ATOM 1406 C C . PRO A 1 169 ? 4.375 -7.073 6.137 1.00 97.44 169 PRO A C 1
ATOM 1408 O O . PRO A 1 169 ? 5.537 -6.832 5.824 1.00 97.44 169 PRO A O 1
ATOM 1411 N N . ILE A 1 170 ? 3.610 -6.178 6.770 1.00 97.81 170 ILE A N 1
ATOM 1412 C CA . ILE A 1 170 ? 4.016 -4.801 7.102 1.00 97.81 170 ILE A CA 1
ATOM 1413 C C . ILE A 1 170 ? 4.911 -4.771 8.342 1.00 97.81 170 ILE A C 1
ATOM 1415 O O . ILE A 1 170 ? 5.897 -4.030 8.378 1.00 97.81 170 ILE A O 1
ATOM 1419 N N . ARG A 1 171 ? 4.611 -5.610 9.344 1.00 96.00 171 ARG A N 1
ATOM 1420 C CA . ARG A 1 171 ? 5.274 -5.608 10.662 1.00 96.00 171 ARG A CA 1
ATOM 1421 C C . ARG A 1 171 ? 6.799 -5.621 10.572 1.00 96.00 171 ARG A C 1
ATOM 1423 O O . ARG A 1 171 ? 7.476 -4.921 11.318 1.00 96.00 171 ARG A O 1
ATOM 1430 N N . ARG A 1 172 ? 7.357 -6.376 9.622 1.00 94.12 172 ARG A N 1
ATOM 1431 C CA . ARG A 1 172 ? 8.813 -6.501 9.435 1.00 94.12 172 ARG A CA 1
ATOM 1432 C C . ARG A 1 172 ? 9.513 -5.179 9.121 1.00 94.12 172 ARG A C 1
ATOM 1434 O O . ARG A 1 172 ? 10.720 -5.087 9.338 1.00 94.12 172 ARG A O 1
ATOM 1441 N N . TYR A 1 173 ? 8.802 -4.194 8.577 1.00 95.44 173 TYR A N 1
ATOM 1442 C CA . TYR A 1 173 ? 9.370 -2.898 8.210 1.00 95.44 173 TYR A CA 1
ATOM 1443 C C . TYR A 1 173 ? 9.309 -1.894 9.352 1.00 95.44 173 TYR A C 1
ATOM 1445 O O . TYR A 1 173 ? 9.958 -0.864 9.255 1.00 95.44 173 TYR A O 1
ATOM 1453 N N . TYR A 1 174 ? 8.592 -2.188 10.439 1.00 95.00 174 TYR A N 1
ATOM 1454 C CA . TYR A 1 174 ? 8.531 -1.330 11.617 1.00 95.00 174 TYR A CA 1
ATOM 1455 C C . TYR A 1 174 ? 9.770 -1.532 12.504 1.00 95.00 174 TYR A C 1
ATOM 1457 O O . TYR A 1 174 ? 9.739 -2.209 13.530 1.00 95.00 174 TYR A O 1
ATOM 1465 N N . SER A 1 175 ? 10.905 -0.987 12.064 1.00 90.50 175 SER A N 1
ATOM 1466 C CA . SER A 1 175 ? 12.166 -0.980 12.812 1.00 90.50 175 SER A CA 1
ATOM 1467 C C . SER A 1 175 ? 12.366 0.313 13.605 1.00 90.50 175 SER A C 1
ATOM 1469 O O . SER A 1 175 ? 11.652 1.301 13.412 1.00 90.50 175 SER A O 1
ATOM 1471 N N . LYS A 1 176 ? 13.379 0.319 14.478 1.00 88.00 176 LYS A N 1
ATOM 1472 C CA . LYS A 1 176 ? 13.829 1.526 15.179 1.00 88.00 176 LYS A CA 1
ATOM 1473 C C . LYS A 1 176 ? 14.205 2.620 14.166 1.00 88.00 176 LYS A C 1
ATOM 1475 O O . LYS A 1 176 ? 14.786 2.320 13.119 1.00 88.00 176 LYS A O 1
ATOM 1480 N N . LYS A 1 177 ? 13.850 3.866 14.480 1.00 89.06 177 LYS A N 1
ATOM 1481 C CA . LYS A 1 177 ? 14.292 5.065 13.754 1.00 89.06 177 LYS A CA 1
ATOM 1482 C C . LYS A 1 177 ? 15.751 5.380 14.098 1.00 89.06 177 LYS A C 1
ATOM 1484 O O . LYS A 1 177 ? 16.226 4.992 15.169 1.00 89.06 177 LYS A O 1
ATOM 1489 N N . ASN A 1 178 ? 16.471 6.042 13.196 1.00 80.44 178 ASN A N 1
ATOM 1490 C CA . ASN A 1 178 ? 17.764 6.618 13.551 1.00 80.44 178 ASN A CA 1
ATOM 1491 C C . ASN A 1 178 ? 17.544 7.751 14.571 1.00 80.44 178 ASN A C 1
ATOM 1493 O O . ASN A 1 178 ? 16.549 8.464 14.506 1.00 80.44 178 ASN A O 1
ATOM 1497 N N . SER A 1 179 ? 18.446 7.881 15.543 1.00 68.69 179 SER A N 1
ATOM 1498 C CA . SER A 1 179 ? 18.308 8.857 16.634 1.00 68.69 179 SER A CA 1
ATOM 1499 C C . SER A 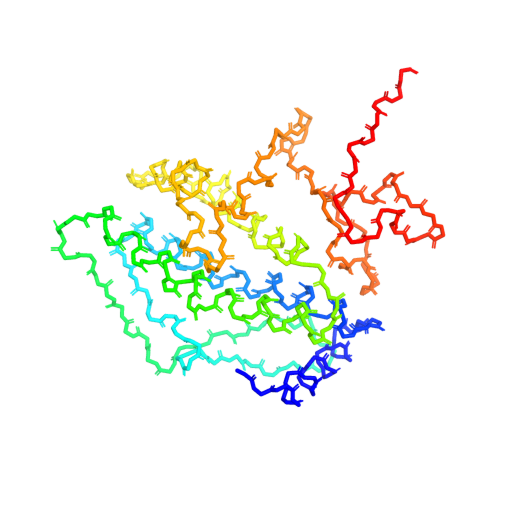1 179 ? 18.567 10.300 16.205 1.00 68.69 179 SER A C 1
ATOM 1501 O O . SER A 1 179 ? 18.199 11.216 16.925 1.00 68.69 179 SER A O 1
ATOM 1503 N N . GLU A 1 180 ? 19.237 10.505 15.070 1.00 74.31 180 GLU A N 1
ATOM 1504 C CA . GLU A 1 180 ? 19.618 11.841 14.599 1.00 74.31 180 GLU A CA 1
ATOM 1505 C C . GLU A 1 180 ? 18.507 12.510 13.786 1.00 74.31 180 GLU A C 1
ATOM 1507 O O . GLU A 1 180 ? 18.201 13.674 14.026 1.00 74.31 180 GLU A O 1
ATOM 1512 N N . ASP A 1 181 ? 17.866 11.779 12.868 1.00 75.69 181 ASP A N 1
ATOM 1513 C CA . ASP A 1 181 ? 16.839 12.351 11.989 1.00 75.69 181 ASP A CA 1
ATOM 1514 C C . ASP A 1 181 ? 15.411 11.911 12.345 1.00 75.69 181 ASP A C 1
ATOM 1516 O O . ASP A 1 181 ? 14.462 12.363 11.705 1.00 75.69 181 ASP A O 1
ATOM 1520 N N . GLU A 1 182 ? 15.231 11.001 13.313 1.00 85.12 182 GLU A N 1
ATOM 1521 C CA . GLU A 1 182 ? 13.943 10.342 13.591 1.00 85.12 182 GLU A CA 1
ATOM 1522 C C . GLU A 1 182 ? 13.338 9.676 12.333 1.00 85.12 182 GLU A C 1
ATOM 1524 O O . GLU A 1 182 ? 12.120 9.565 12.145 1.00 85.12 182 GLU A O 1
ATOM 1529 N N . ILE A 1 183 ? 14.211 9.185 11.450 1.00 83.50 183 ILE A N 1
ATOM 1530 C CA . ILE A 1 183 ? 13.872 8.550 10.181 1.00 83.50 183 ILE A CA 1
ATOM 1531 C C . ILE A 1 183 ? 14.043 7.037 10.290 1.00 83.50 183 ILE A C 1
ATOM 1533 O O . ILE A 1 183 ? 15.047 6.503 10.763 1.00 83.50 183 ILE A O 1
ATOM 1537 N N . ARG A 1 184 ? 13.057 6.306 9.770 1.00 90.56 184 ARG A N 1
ATOM 1538 C CA . ARG A 1 184 ? 13.156 4.859 9.599 1.00 90.56 184 ARG A CA 1
ATOM 1539 C C . ARG A 1 184 ? 13.802 4.530 8.258 1.00 90.56 184 ARG A C 1
ATOM 1541 O O . ARG A 1 184 ? 13.224 4.810 7.206 1.00 90.56 184 ARG A O 1
ATOM 1548 N N . MET A 1 185 ? 14.983 3.917 8.296 1.00 89.56 185 MET A N 1
ATOM 1549 C CA . MET A 1 185 ? 15.650 3.443 7.084 1.00 89.56 185 MET A CA 1
ATOM 1550 C C . MET A 1 185 ? 14.852 2.315 6.443 1.00 89.56 185 MET A C 1
ATOM 1552 O O . MET A 1 185 ? 14.386 1.399 7.123 1.00 89.56 185 MET A O 1
ATOM 1556 N N . ARG A 1 186 ? 14.702 2.386 5.120 1.00 91.56 186 ARG A N 1
ATOM 1557 C CA . ARG A 1 186 ? 14.094 1.300 4.362 1.00 91.56 186 ARG A CA 1
ATOM 1558 C C . ARG A 1 186 ? 15.042 0.112 4.302 1.00 91.56 186 ARG A C 1
ATOM 1560 O O . ARG A 1 186 ? 16.257 0.269 4.271 1.00 91.56 186 ARG A O 1
ATOM 1567 N N . LYS A 1 187 ? 14.452 -1.069 4.234 1.00 90.62 187 LYS A N 1
ATOM 1568 C CA . LYS A 1 187 ? 15.076 -2.373 4.045 1.00 90.62 187 LYS A CA 1
A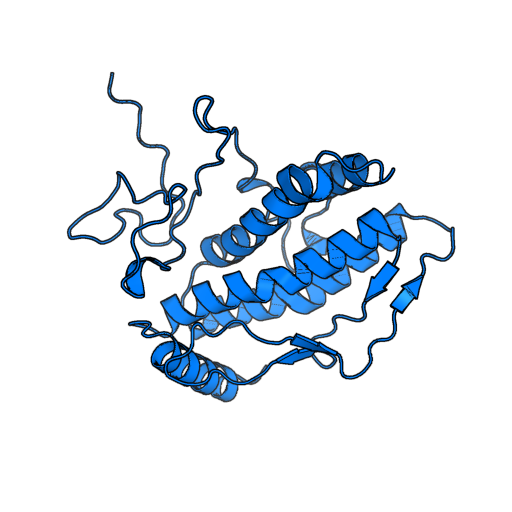TOM 1569 C C . LYS A 1 187 ? 15.216 -2.745 2.575 1.00 90.62 187 LYS A C 1
ATOM 1571 O O . LYS A 1 187 ? 16.018 -3.613 2.272 1.00 90.62 187 LYS A O 1
ATOM 1576 N N . THR A 1 188 ? 14.460 -2.135 1.663 1.00 91.62 188 THR A N 1
ATOM 1577 C CA . THR A 1 188 ? 14.527 -2.436 0.223 1.00 91.62 188 THR A CA 1
ATOM 1578 C C . THR A 1 188 ? 14.642 -1.175 -0.636 1.00 91.62 188 THR A C 1
ATOM 1580 O O . THR A 1 188 ? 14.226 -0.075 -0.251 1.00 91.62 188 THR A O 1
ATOM 1583 N N . CYS A 1 189 ? 15.221 -1.322 -1.831 1.00 90.94 189 CYS A N 1
ATOM 1584 C CA . CYS A 1 189 ? 15.255 -0.255 -2.826 1.0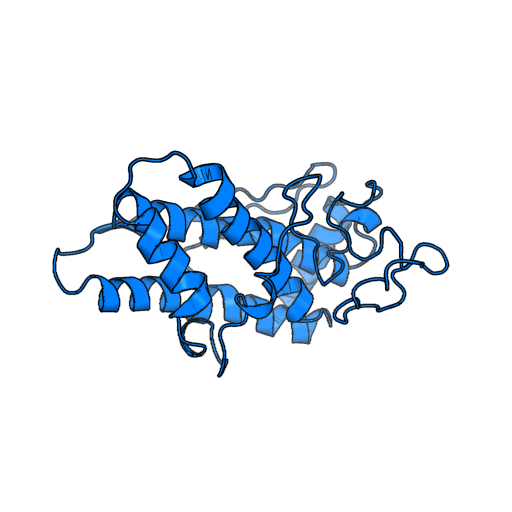0 90.94 189 CYS A CA 1
ATOM 1585 C C . CYS A 1 189 ? 13.918 -0.165 -3.576 1.00 90.94 189 CYS A C 1
ATOM 1587 O O . CYS A 1 189 ? 13.468 -1.141 -4.163 1.00 90.94 189 CYS A O 1
ATOM 1589 N N . CYS A 1 190 ? 13.314 1.023 -3.645 1.00 91.38 190 CYS A N 1
ATOM 1590 C CA . CYS A 1 190 ? 12.070 1.244 -4.399 1.00 91.38 190 CYS A CA 1
ATOM 1591 C C . CYS A 1 190 ? 12.246 1.582 -5.881 1.00 91.38 190 CYS A C 1
ATOM 1593 O O . CYS A 1 190 ? 11.256 1.881 -6.548 1.00 91.38 190 CYS A O 1
ATOM 1595 N N . PHE A 1 191 ? 13.480 1.621 -6.384 1.00 91.12 191 PHE A N 1
ATOM 1596 C CA . PHE A 1 191 ? 13.813 2.010 -7.759 1.00 91.12 191 PHE A CA 1
ATOM 1597 C C . PHE A 1 191 ? 13.480 3.452 -8.176 1.00 91.12 191 PHE A C 1
ATOM 1599 O O . PHE A 1 191 ? 13.766 3.811 -9.309 1.00 91.12 191 PHE A O 1
ATOM 1606 N N . THR A 1 192 ? 12.976 4.329 -7.294 1.00 90.75 192 THR A N 1
ATOM 1607 C CA . THR A 1 192 ? 12.684 5.735 -7.667 1.00 90.75 192 THR A CA 1
ATOM 1608 C C . THR A 1 192 ? 13.893 6.463 -8.265 1.00 90.75 192 THR A C 1
ATOM 1610 O O . THR A 1 192 ? 13.734 7.203 -9.227 1.00 90.75 192 THR A O 1
ATOM 1613 N N . TYR A 1 193 ? 15.110 6.184 -7.784 1.00 88.00 193 TYR A N 1
ATOM 1614 C CA . TYR A 1 193 ? 16.339 6.781 -8.328 1.00 88.00 193 TYR A CA 1
ATOM 1615 C C . TYR A 1 193 ? 16.579 6.463 -9.816 1.00 88.00 193 TYR A C 1
ATOM 1617 O O . TYR A 1 193 ? 17.300 7.187 -10.494 1.00 88.00 193 TYR A O 1
ATOM 1625 N N . GLN A 1 194 ? 15.987 5.381 -10.332 1.00 88.62 194 GLN A N 1
ATOM 1626 C CA . GLN A 1 194 ? 16.117 4.987 -11.733 1.00 88.62 194 GLN A CA 1
ATOM 1627 C C . GLN A 1 194 ? 15.335 5.905 -12.680 1.00 88.62 194 GLN A C 1
ATOM 1629 O O . GLN A 1 194 ? 15.577 5.860 -13.878 1.00 88.62 194 GLN A O 1
ATOM 1634 N N . LEU A 1 195 ? 14.450 6.763 -12.158 1.00 87.56 195 LEU A N 1
ATOM 1635 C CA . LEU A 1 195 ? 13.733 7.782 -12.934 1.00 87.56 195 LEU A CA 1
ATOM 1636 C C . LEU A 1 195 ? 14.573 9.059 -13.160 1.00 87.56 195 LEU A C 1
ATOM 1638 O O . LEU A 1 195 ? 14.034 10.111 -13.481 1.00 87.56 195 LEU A O 1
ATOM 1642 N N . GLY A 1 196 ? 15.886 9.012 -12.907 1.00 81.31 196 GLY A N 1
ATOM 1643 C CA . GLY A 1 196 ? 16.769 10.183 -12.974 1.00 81.31 196 GLY A CA 1
ATOM 1644 C C . GLY A 1 196 ? 16.752 11.063 -11.717 1.00 81.31 196 GLY A C 1
ATOM 1645 O O . GLY A 1 196 ? 17.390 12.114 -11.693 1.00 81.31 196 GLY A O 1
ATOM 1646 N N . SER A 1 197 ? 16.063 10.643 -10.649 1.00 80.06 197 SER A N 1
ATOM 1647 C CA . SER A 1 197 ? 16.049 11.358 -9.370 1.00 80.06 197 SER A CA 1
ATOM 1648 C C . SER A 1 197 ? 17.251 10.995 -8.490 1.00 80.06 197 SER A C 1
ATOM 1650 O O . SER A 1 197 ? 17.801 9.894 -8.555 1.00 80.06 197 SER A O 1
ATOM 1652 N N . LYS A 1 198 ? 17.607 11.881 -7.549 1.00 84.00 198 LYS A N 1
ATOM 1653 C CA . LYS A 1 198 ? 18.508 11.507 -6.445 1.00 84.00 198 LYS A CA 1
ATOM 1654 C C . LYS A 1 198 ? 17.888 10.367 -5.621 1.00 84.00 198 LYS A C 1
ATOM 1656 O O . LYS A 1 198 ? 16.663 10.220 -5.561 1.00 84.00 198 LYS A O 1
ATOM 1661 N N . ARG A 1 199 ? 18.732 9.556 -4.970 1.00 86.00 199 ARG A N 1
ATOM 1662 C CA . ARG A 1 199 ? 18.270 8.542 -4.005 1.00 86.00 199 ARG A CA 1
ATOM 1663 C C . ARG A 1 199 ? 17.539 9.222 -2.844 1.00 86.00 199 ARG A C 1
ATOM 1665 O O . ARG A 1 199 ? 17.917 10.315 -2.428 1.00 86.00 199 ARG A O 1
ATOM 1672 N N . CYS A 1 200 ? 16.495 8.575 -2.324 1.00 85.81 200 CYS A N 1
ATOM 1673 C CA . CYS A 1 200 ? 15.787 9.080 -1.150 1.00 85.81 200 CYS A CA 1
ATOM 1674 C C . CYS A 1 200 ? 16.670 8.985 0.103 1.00 85.81 200 CYS A C 1
ATOM 1676 O O . CYS A 1 200 ? 17.514 8.095 0.196 1.00 85.81 200 CYS A O 1
ATOM 1678 N N . LYS A 1 201 ? 16.438 9.863 1.088 1.00 85.31 201 LYS A N 1
ATOM 1679 C CA . LYS A 1 201 ? 17.170 9.856 2.371 1.00 85.31 201 LYS A CA 1
ATOM 1680 C C . LYS A 1 201 ? 17.109 8.497 3.078 1.00 85.31 201 LYS A C 1
ATOM 1682 O O . LYS A 1 201 ? 18.077 8.059 3.674 1.00 85.31 201 LYS A O 1
ATOM 1687 N N . THR A 1 202 ? 15.982 7.804 2.936 1.00 87.75 202 THR A N 1
ATOM 1688 C CA . THR A 1 202 ? 15.722 6.487 3.529 1.00 87.75 202 THR A CA 1
ATOM 1689 C C . THR A 1 202 ? 16.239 5.313 2.693 1.00 87.75 202 THR A C 1
ATOM 1691 O O . THR A 1 202 ? 15.982 4.168 3.056 1.00 87.75 202 THR A O 1
ATOM 1694 N N . CYS A 1 203 ? 16.895 5.557 1.549 1.00 87.56 203 CYS A N 1
ATOM 1695 C CA . CYS A 1 203 ? 17.310 4.504 0.622 1.00 87.56 203 CYS A CA 1
ATOM 1696 C C . CYS A 1 203 ? 18.378 3.610 1.270 1.00 87.56 203 CYS A C 1
ATOM 1698 O O . CYS A 1 203 ? 19.416 4.132 1.683 1.00 87.56 203 CYS A O 1
ATOM 1700 N N . PRO A 1 204 ? 18.205 2.275 1.289 1.00 85.12 204 PRO A N 1
ATOM 1701 C CA . PRO A 1 204 ? 19.228 1.393 1.848 1.00 85.12 204 PRO A CA 1
ATOM 1702 C C . PRO A 1 204 ? 20.509 1.378 1.007 1.00 85.12 204 PRO A C 1
ATOM 1704 O O . PRO A 1 204 ? 21.596 1.106 1.503 1.00 85.12 204 PRO A O 1
ATOM 1707 N N . CYS A 1 205 ? 20.400 1.717 -0.277 1.00 79.62 205 CYS A N 1
ATOM 1708 C CA . CYS A 1 205 ? 21.512 1.693 -1.218 1.00 79.62 205 CYS A CA 1
ATOM 1709 C C . CYS A 1 205 ? 22.321 2.998 -1.211 1.00 79.62 205 CYS A C 1
ATOM 1711 O O . CYS A 1 205 ? 23.138 3.200 -2.098 1.00 79.62 205 CYS A O 1
ATOM 1713 N N . THR A 1 206 ? 22.090 3.929 -0.280 1.00 75.25 206 THR A N 1
ATOM 1714 C CA . THR A 1 206 ? 22.916 5.148 -0.196 1.00 75.25 206 THR A CA 1
ATOM 1715 C C . THR A 1 206 ? 24.382 4.807 0.088 1.00 75.25 206 THR A C 1
ATOM 1717 O O . THR A 1 206 ? 25.266 5.466 -0.451 1.00 75.25 206 THR A O 1
ATOM 1720 N N . TYR A 1 207 ? 24.630 3.730 0.840 1.00 64.81 207 TYR A N 1
ATOM 1721 C CA . TYR A 1 207 ? 25.974 3.270 1.210 1.00 64.81 207 TYR A CA 1
ATOM 1722 C C . TYR A 1 207 ? 26.326 1.877 0.648 1.00 64.81 207 TYR A C 1
ATOM 1724 O O . TYR A 1 207 ? 27.492 1.504 0.634 1.00 64.81 207 TYR A O 1
ATOM 1732 N N . ASN A 1 208 ? 25.344 1.146 0.099 1.00 64.62 208 ASN A N 1
ATOM 1733 C CA . ASN A 1 208 ? 25.497 -0.210 -0.451 1.00 64.62 208 ASN A CA 1
ATOM 1734 C C . ASN A 1 208 ? 25.293 -0.235 -1.977 1.00 64.62 208 ASN A C 1
ATOM 1736 O O . ASN A 1 208 ? 24.321 -0.816 -2.474 1.00 64.62 208 ASN A O 1
ATOM 1740 N N . THR A 1 209 ? 26.170 0.424 -2.743 1.00 60.16 209 THR A N 1
ATOM 1741 C CA . THR A 1 209 ? 26.096 0.404 -4.221 1.00 60.16 209 THR A CA 1
ATOM 1742 C C . THR A 1 209 ? 27.348 -0.138 -4.884 1.00 60.16 209 THR A C 1
ATOM 1744 O O . THR A 1 209 ? 28.458 0.157 -4.460 1.00 60.16 209 THR A O 1
ATOM 1747 N N . ASN A 1 210 ? 27.146 -0.873 -5.978 1.00 55.25 210 ASN A N 1
ATOM 1748 C CA . ASN A 1 210 ? 28.177 -1.254 -6.935 1.00 55.25 210 ASN A CA 1
ATOM 1749 C C . ASN A 1 210 ? 27.761 -0.745 -8.325 1.00 55.25 210 ASN A C 1
ATOM 1751 O O . ASN A 1 210 ? 26.641 -1.007 -8.765 1.00 55.25 210 ASN A O 1
ATOM 1755 N N . ASN A 1 211 ? 28.614 0.037 -8.995 1.00 57.44 211 ASN A N 1
ATOM 1756 C CA . ASN A 1 211 ? 28.322 0.673 -10.292 1.00 57.44 211 ASN A CA 1
ATOM 1757 C C . ASN A 1 211 ? 26.971 1.422 -10.349 1.00 57.44 211 ASN A C 1
ATOM 1759 O O . ASN A 1 211 ? 26.254 1.379 -11.346 1.00 57.44 211 ASN A O 1
ATOM 1763 N N . GLY A 1 212 ? 26.580 2.089 -9.258 1.00 58.97 212 GLY A N 1
ATOM 1764 C CA . GLY A 1 212 ? 25.308 2.819 -9.191 1.00 58.97 212 GLY A CA 1
ATOM 1765 C C . GLY A 1 212 ? 24.058 1.935 -9.054 1.00 58.97 212 GLY A C 1
ATOM 1766 O O . GLY A 1 212 ? 22.943 2.463 -9.064 1.00 58.97 212 GLY A O 1
ATOM 1767 N N . VAL A 1 213 ? 24.214 0.625 -8.856 1.00 61.34 213 VAL A N 1
ATOM 1768 C CA . VAL A 1 213 ? 23.136 -0.336 -8.580 1.00 61.34 213 VAL A CA 1
ATOM 1769 C C . VAL A 1 213 ? 23.257 -0.837 -7.142 1.00 61.34 213 VAL A C 1
ATOM 1771 O O . VAL A 1 213 ? 24.352 -0.913 -6.591 1.00 61.34 213 VAL A O 1
ATOM 1774 N N . CYS A 1 214 ? 22.125 -1.124 -6.500 1.00 67.88 214 CYS A N 1
ATOM 1775 C CA . CYS A 1 214 ? 22.119 -1.664 -5.143 1.00 67.88 214 CYS A CA 1
ATOM 1776 C C . CYS A 1 214 ? 22.769 -3.051 -5.103 1.00 67.88 214 CYS A C 1
ATOM 1778 O O . CYS A 1 214 ? 22.395 -3.907 -5.904 1.00 67.88 214 CYS A O 1
ATOM 1780 N N . PHE A 1 215 ? 23.695 -3.278 -4.169 1.00 63.16 215 PHE A N 1
ATOM 1781 C CA . PHE A 1 215 ? 24.417 -4.552 -4.063 1.00 63.16 215 PHE A CA 1
ATOM 1782 C C . PHE A 1 215 ? 23.483 -5.737 -3.754 1.00 63.16 215 PHE A C 1
ATOM 1784 O O . PHE A 1 215 ? 23.607 -6.794 -4.365 1.00 63.16 215 PHE A O 1
ATOM 1791 N N . ASP A 1 216 ? 22.485 -5.530 -2.891 1.00 60.94 216 ASP A N 1
ATOM 1792 C CA . ASP A 1 216 ? 21.571 -6.589 -2.426 1.00 60.94 216 ASP A CA 1
ATOM 1793 C C . ASP A 1 216 ? 20.378 -6.853 -3.371 1.00 60.94 216 ASP A C 1
ATOM 1795 O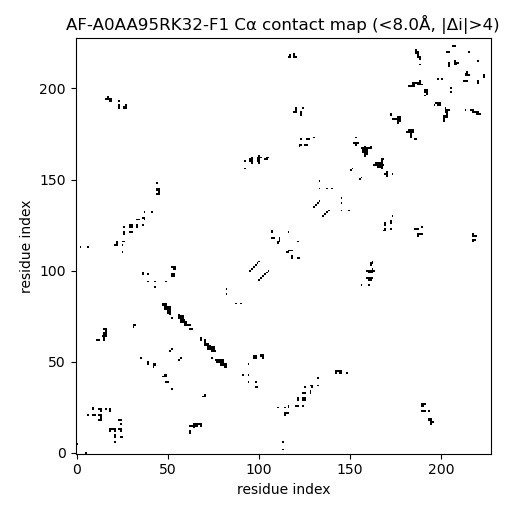 O . ASP A 1 216 ? 19.485 -7.653 -3.067 1.00 60.94 216 ASP A O 1
ATOM 1799 N N . GLY A 1 217 ? 20.338 -6.179 -4.526 1.00 69.75 217 GLY A N 1
ATOM 1800 C CA . GLY A 1 217 ? 19.260 -6.309 -5.506 1.00 69.75 217 GLY A CA 1
ATOM 1801 C C . GLY A 1 217 ? 17.878 -6.009 -4.911 1.00 69.75 217 GLY A C 1
ATOM 1802 O O . GLY A 1 217 ? 17.618 -4.895 -4.457 1.00 69.75 217 GLY A O 1
ATOM 1803 N N . GLU A 1 218 ? 16.987 -7.006 -4.948 1.00 71.00 218 GLU A N 1
ATOM 1804 C CA . GLU A 1 218 ? 15.615 -6.940 -4.409 1.00 71.00 218 GLU A CA 1
ATOM 1805 C C . GLU A 1 218 ? 15.444 -7.616 -3.039 1.00 71.00 218 GLU A C 1
ATOM 1807 O O . GLU A 1 218 ? 14.320 -7.796 -2.552 1.00 71.00 218 GLU A O 1
ATOM 1812 N N . SER A 1 219 ? 16.557 -8.021 -2.431 1.00 67.94 219 SER A N 1
ATOM 1813 C CA . SER A 1 219 ? 16.582 -8.596 -1.090 1.00 67.94 219 SER A CA 1
ATOM 1814 C C . SER A 1 219 ? 16.449 -7.499 -0.033 1.00 67.94 219 SER A C 1
ATOM 1816 O O . SER A 1 219 ? 16.509 -6.302 -0.324 1.00 67.94 219 SER A O 1
ATOM 1818 N N . ILE A 1 220 ? 16.270 -7.906 1.225 1.00 67.06 220 ILE A N 1
ATOM 1819 C CA . ILE A 1 220 ? 16.447 -6.983 2.346 1.00 67.06 220 ILE A CA 1
ATOM 1820 C C . ILE A 1 220 ? 17.924 -6.603 2.395 1.00 67.06 220 ILE A C 1
ATOM 1822 O O . ILE A 1 220 ? 18.774 -7.467 2.599 1.00 67.06 220 ILE A O 1
ATOM 1826 N N . CYS A 1 221 ? 18.211 -5.317 2.237 1.00 62.22 221 CYS A N 1
ATOM 1827 C CA . CYS A 1 221 ? 19.528 -4.776 2.494 1.00 62.22 221 CYS A CA 1
ATOM 1828 C C . CYS A 1 221 ? 19.854 -4.959 3.976 1.00 62.22 221 CYS A C 1
ATOM 1830 O O . CYS A 1 221 ? 19.085 -4.536 4.849 1.00 62.22 221 CYS A O 1
ATOM 1832 N N . GLY A 1 222 ? 20.982 -5.610 4.261 1.00 54.88 222 GLY A N 1
ATOM 1833 C CA . GLY A 1 222 ? 21.512 -5.673 5.617 1.00 54.88 222 GLY A CA 1
ATOM 1834 C C . GLY A 1 222 ? 21.775 -4.260 6.136 1.00 54.88 222 GLY A C 1
ATOM 1835 O O . GLY A 1 222 ? 22.125 -3.363 5.365 1.00 54.88 222 GLY A O 1
ATOM 1836 N N . ALA A 1 223 ? 21.606 -4.044 7.442 1.00 49.31 223 ALA A N 1
ATOM 1837 C CA . ALA A 1 223 ? 22.147 -2.838 8.056 1.00 49.31 223 ALA A CA 1
ATOM 1838 C C . ALA A 1 223 ? 23.653 -2.812 7.764 1.00 49.31 223 ALA A C 1
ATOM 1840 O O . ALA A 1 223 ? 24.334 -3.807 8.011 1.00 49.31 223 ALA A O 1
ATOM 1841 N N . VAL A 1 224 ? 24.155 -1.706 7.210 1.00 42.50 224 VAL A N 1
ATOM 1842 C CA . VAL A 1 224 ? 25.600 -1.491 7.096 1.00 42.50 224 VAL A CA 1
ATOM 1843 C C .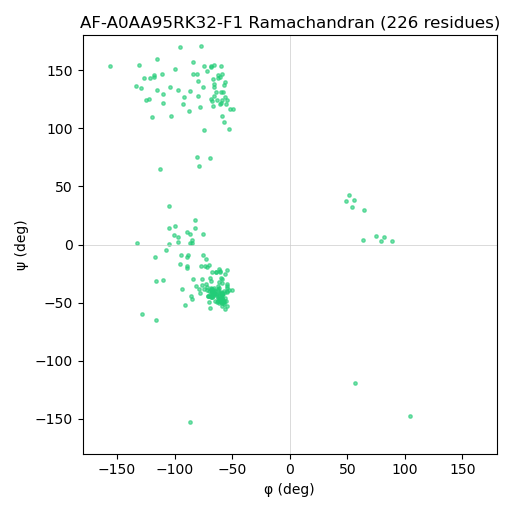 VAL A 1 224 ? 26.156 -1.617 8.513 1.00 42.50 224 VAL A C 1
ATOM 1845 O O . VAL A 1 224 ? 25.673 -0.889 9.387 1.00 42.50 224 VAL A O 1
ATOM 1848 N N . PRO A 1 225 ? 27.089 -2.547 8.794 1.00 35.62 225 PRO A N 1
ATOM 1849 C CA . PRO A 1 225 ? 27.764 -2.556 10.078 1.00 35.62 225 PRO A CA 1
ATOM 1850 C C . PRO A 1 225 ? 28.368 -1.171 10.265 1.00 35.62 225 PRO A C 1
ATOM 1852 O O . PRO A 1 225 ? 29.080 -0.695 9.379 1.00 35.62 225 PRO A O 1
ATOM 1855 N N . SER A 1 226 ? 28.040 -0.504 11.371 1.00 33.28 226 SER A N 1
ATOM 1856 C CA . SER A 1 226 ? 28.712 0.732 11.750 1.00 33.28 226 SER A CA 1
ATOM 1857 C C . SER A 1 226 ? 30.210 0.463 11.668 1.00 33.28 226 SER A C 1
ATOM 1859 O O . SER A 1 226 ? 30.697 -0.437 12.353 1.00 33.28 226 SER A O 1
ATOM 1861 N N . ALA A 1 227 ? 30.913 1.165 10.779 1.00 33.50 227 ALA A N 1
ATOM 1862 C CA . ALA A 1 227 ? 32.362 1.099 10.743 1.00 33.50 227 ALA A CA 1
ATOM 1863 C C . ALA A 1 227 ? 32.854 1.552 12.123 1.00 33.50 227 ALA A C 1
ATOM 1865 O O . ALA A 1 227 ? 32.623 2.696 12.515 1.00 33.50 227 ALA A O 1
ATOM 1866 N N . THR A 1 228 ? 33.407 0.609 12.882 1.00 33.59 228 THR A N 1
ATOM 1867 C CA . THR A 1 228 ? 34.202 0.871 14.086 1.00 33.59 228 THR A CA 1
ATOM 1868 C C . THR A 1 228 ? 35.510 1.527 13.703 1.00 33.59 228 THR A C 1
ATOM 1870 O O . THR A 1 228 ? 36.112 1.029 12.720 1.00 33.59 228 THR A O 1
#

Mean predicted aligned error: 5.75 Å

Solvent-accessible surface area (backbone atoms only — not comparable to full-atom values): 12859 Å² total; per-residue (Å²): 132,60,67,67,58,52,51,54,52,30,48,49,37,7,64,18,55,54,30,89,36,47,42,46,26,50,40,48,48,40,44,59,56,31,49,58,56,44,52,46,50,49,38,34,42,70,66,45,31,42,66,63,59,48,68,88,32,52,44,67,57,80,63,52,72,83,39,90,71,68,72,55,74,48,54,82,55,80,59,69,47,68,66,86,80,64,69,60,67,63,50,49,49,50,54,40,27,46,49,28,29,64,29,50,30,57,52,48,56,50,42,28,73,72,49,70,40,49,60,65,37,48,43,46,42,31,37,56,50,52,48,42,43,55,70,56,73,46,52,90,54,86,49,85,37,50,66,60,53,48,46,31,67,56,75,64,51,57,9,61,35,52,23,102,32,87,55,44,76,49,38,81,70,72,60,79,51,44,88,85,76,71,43,60,66,39,46,42,61,60,50,64,40,62,48,78,44,76,74,59,94,42,39,46,44,80,83,40,56,54,96,90,37,51,69,55,60,73,42,73,44,73,79,75,74,77,85,124

Nearest PDB structures (foldseek):
  7qp5-assembly1_A  TM=7.286E-01  e=4.443E-05  Escherichia coli K-12

Foldseek 3Di:
DDLVVLVVLLVQQCQQLVNPASQLSLLVVLLLVLVLVLVQLVCCQQPVKGFQPAVVQWDWDGRDHPDPDRTDIDGPDRDIDHDPPPPSVVVVLVSLLSRAARHLLVSLVSCCVRRVADSLSSLLSNLVVVCCSLVPVCNPPPRPRSVVSNCCLQPPPAQVSRHPGRHRSNNVQPDQADPPPSHRAGQFASSPVSSVDDGDPNGLQPPQDDPNHHPQHNGGRDDDPPDD

Sequence (228 aa):
MDKAFAIDFMKKLALSIGSPSEKAAASIFIKRYAFIAVISLFTMTTTNKKFNLSLDNIEMEEAERGTDWLPLISLKNPSIEDWNGQDRDEWRKSVYRDLFAHNIYPLIEHFEKTFKISKLILWENIAVYLFWLYETELKESEYQNVRSDFNYLIQEAEGNLFGDYHLNPIRRYYSKKNSEDEIRMRKTCCFTYQLGSKRCKTCPCTYNTNNGVCFDGESICGAVPSAT

Radius of gyration: 18.01 Å; Cα contacts (8 Å, |Δi|>4): 310; chains: 1; bounding box: 57×32×42 Å

Secondary structure (DSSP, 8-state):
--HHHHHHHHHHHHHHTT-S-HHHHHHHHHHHHHHHHHHHHHHHHHH-EEE---TTTEEEPPPPTTS-----EEESS--EEEP-SS-HHHHHHHHHIIIIIIIIHHHHHHHHHHH---HHHHHHHHHHHHHHIIIIISTT---TTHHHHHHIIIII--GGGGSS-SS-TTGGG-PPPPTTT-----SS--SGGGGTPPPPTT-GGGTSEETTEETTTTSPPPPPPP--